Protein AF-A0A651DZZ3-F1 (afdb_monomer)

Foldseek 3Di:
DDPVVVVVVLVVLVVVVVVVVLVLLVVLVPDDDPVVVLLVLQLVCCSPLVAGAPVLCVPPPDLVSSLVSLVVVLVVSLVCLVPDCSNVPPVSSVSSNVSSVVSNVCSVPDRNVSRHAHRSLAQLEAEEEEQVNVVVLVVDVQLVVLVVVCVVSRYHYHYFDPPDPCSPVVVVVVCVVRVRQQCRYEYEDEFPDPVLQVSVVSVHAYEHAYEPPHDPVSHVSHPYYDPGNVVVSVVNVVSSVVVSD

Secondary structure (DSSP, 8-state):
--THHHHHHHHHHHHHHHHHHHHHHHHHTTS--HHHHHHHHHHHHHHHTS-EEGGGTTT--SHHHHHHHHHHHHHHHHHHHHH-GGG-SHHHHHHHHHHHHHHHHHHTTS-GGGSEE--TTS-S-EEEE-HHHHHHHHH-HHHHHHHHHHHHTT-EEEE--TT-SSHHHHHHHHHHHTT--GGGEEEEEETT-THHHHHHHTT-EEEEE--TT--GGGTTT-SEEESSHHHHHHHHHHHHHHTT-

Structure (mmCIF, N/CA/C/O backbone):
data_AF-A0A651DZZ3-F1
#
_entry.id   AF-A0A651DZZ3-F1
#
loop_
_atom_site.group_PDB
_atom_site.id
_atom_site.type_symbol
_atom_site.label_atom_id
_atom_site.label_alt_id
_atom_site.label_comp_id
_atom_site.label_asym_id
_atom_site.label_entity_id
_atom_site.label_seq_id
_atom_site.pdbx_PDB_ins_code
_atom_site.Cartn_x
_atom_site.Cartn_y
_atom_site.Cartn_z
_atom_site.occupancy
_atom_site.B_iso_or_equiv
_atom_site.auth_seq_id
_atom_site.auth_comp_id
_atom_site.auth_asym_id
_atom_site.auth_atom_id
_atom_site.pdbx_PDB_model_num
ATOM 1 N N . MET A 1 1 ? 12.882 -22.912 -31.033 1.00 46.06 1 MET A N 1
ATOM 2 C CA . MET A 1 1 ? 13.458 -22.932 -29.671 1.00 46.06 1 MET A CA 1
ATOM 3 C C . MET A 1 1 ? 12.312 -23.099 -28.695 1.00 46.06 1 MET A C 1
ATOM 5 O O . MET A 1 1 ? 11.304 -22.423 -28.839 1.00 46.06 1 MET A O 1
ATOM 9 N N . SER A 1 2 ? 12.403 -24.098 -27.827 1.00 42.41 2 SER A N 1
ATOM 10 C CA . SER A 1 2 ? 11.286 -24.666 -27.074 1.00 42.41 2 SER A CA 1
ATOM 11 C C . SER A 1 2 ? 10.986 -23.872 -25.793 1.00 42.41 2 SER A C 1
ATOM 13 O O . SER A 1 2 ? 11.855 -23.711 -24.939 1.00 42.41 2 SER A O 1
ATOM 15 N N . PHE A 1 3 ? 9.726 -23.441 -25.663 1.00 46.38 3 PHE A N 1
ATOM 16 C CA . PHE A 1 3 ? 9.092 -22.730 -24.535 1.00 46.38 3 PHE A CA 1
ATOM 17 C C . PHE A 1 3 ? 9.490 -23.185 -23.101 1.00 46.38 3 PHE A C 1
ATOM 19 O O . PHE A 1 3 ? 9.584 -22.326 -22.226 1.00 46.38 3 PHE A O 1
ATOM 26 N N . PRO A 1 4 ? 9.802 -24.472 -22.819 1.00 45.53 4 PRO A N 1
ATOM 27 C CA . PRO A 1 4 ? 10.204 -24.913 -21.477 1.00 45.53 4 PRO A CA 1
ATOM 28 C C . PRO A 1 4 ? 11.547 -24.342 -20.997 1.00 45.53 4 PRO A C 1
ATOM 30 O O . PRO A 1 4 ? 11.742 -24.172 -19.798 1.00 45.53 4 PRO A O 1
ATOM 33 N N . ALA A 1 5 ? 12.469 -24.012 -21.909 1.00 38.53 5 ALA A N 1
ATOM 34 C CA . ALA A 1 5 ? 13.794 -23.508 -21.537 1.00 38.53 5 ALA A CA 1
ATOM 35 C C . ALA A 1 5 ? 13.754 -22.061 -21.006 1.00 38.53 5 ALA A C 1
ATOM 37 O O . ALA A 1 5 ? 14.560 -21.698 -20.155 1.00 38.53 5 ALA A O 1
ATOM 38 N N . MET A 1 6 ? 12.787 -21.252 -21.461 1.00 42.91 6 MET A N 1
ATOM 39 C CA . MET A 1 6 ? 12.564 -19.888 -20.956 1.00 42.91 6 MET A CA 1
ATOM 40 C C . MET A 1 6 ? 12.001 -19.886 -19.530 1.00 42.91 6 MET A C 1
ATOM 42 O O . MET A 1 6 ? 12.402 -19.066 -18.711 1.00 42.91 6 MET A O 1
ATOM 46 N N . LEU A 1 7 ? 11.106 -20.828 -19.225 1.00 43.47 7 LEU A N 1
ATOM 47 C CA . LEU A 1 7 ? 10.440 -20.933 -17.924 1.00 43.47 7 LEU A CA 1
ATOM 48 C C . LEU A 1 7 ? 11.404 -21.395 -16.821 1.00 43.47 7 LEU A C 1
ATOM 50 O O . LEU A 1 7 ? 11.407 -20.838 -15.729 1.00 43.47 7 LEU A O 1
ATOM 54 N N . VAL A 1 8 ? 12.284 -22.350 -17.135 1.00 42.75 8 VAL A N 1
ATOM 55 C CA . VAL A 1 8 ? 13.322 -22.831 -16.204 1.00 42.75 8 VAL A CA 1
ATOM 56 C C . VAL A 1 8 ? 14.393 -21.763 -15.950 1.00 42.75 8 VAL A C 1
ATOM 58 O O . VAL A 1 8 ? 14.858 -21.624 -14.819 1.00 42.75 8 VAL A O 1
ATOM 61 N N . GLY A 1 9 ? 14.741 -20.967 -16.969 1.00 41.34 9 GLY A N 1
ATOM 62 C CA . GLY A 1 9 ? 15.628 -19.812 -16.805 1.00 41.34 9 GLY A CA 1
ATOM 63 C C . GLY A 1 9 ? 15.039 -18.752 -15.871 1.00 41.34 9 GLY A C 1
ATOM 64 O O . GLY A 1 9 ? 15.737 -18.271 -14.984 1.00 41.34 9 GLY A O 1
ATOM 65 N N . PHE A 1 10 ? 13.743 -18.453 -16.007 1.00 47.41 10 PHE A N 1
ATOM 66 C CA . PHE A 1 10 ? 13.039 -17.498 -15.145 1.00 47.41 10 PHE A CA 1
ATOM 67 C C . PHE A 1 10 ? 13.023 -17.952 -13.677 1.00 47.41 10 PHE A C 1
ATOM 69 O O . PHE A 1 10 ? 13.375 -17.181 -12.791 1.00 47.41 10 PHE A O 1
ATOM 76 N N . SER A 1 11 ? 12.711 -19.225 -13.411 1.00 44.97 11 SER A N 1
ATOM 77 C CA . SER A 1 11 ? 12.656 -19.748 -12.040 1.00 44.97 11 SER A CA 1
ATOM 78 C C . SER A 1 11 ? 14.019 -19.785 -11.339 1.00 44.97 11 SER A C 1
ATOM 80 O O . SER A 1 11 ? 14.092 -19.515 -10.143 1.00 44.97 11 SER A O 1
ATOM 82 N N . LEU A 1 12 ? 15.105 -20.093 -12.057 1.00 39.72 12 LEU A N 1
ATOM 83 C CA . LEU A 1 12 ? 16.450 -20.125 -11.468 1.00 39.72 12 LEU A CA 1
ATOM 84 C C . LEU A 1 12 ? 16.991 -18.721 -11.164 1.00 39.72 12 LEU A C 1
ATOM 86 O O . LEU A 1 12 ? 17.645 -18.541 -10.137 1.00 39.72 12 LEU A O 1
ATOM 90 N N . VAL A 1 13 ? 16.661 -17.731 -11.998 1.00 48.88 13 VAL A N 1
ATOM 91 C CA . VAL A 1 13 ? 16.989 -16.319 -11.744 1.00 48.88 13 VAL A CA 1
ATOM 92 C C . VAL A 1 13 ? 16.199 -15.789 -10.540 1.00 48.88 13 VAL A C 1
ATOM 94 O O . VAL A 1 13 ? 16.795 -15.216 -9.633 1.00 48.88 13 VAL A O 1
ATOM 97 N N . SER A 1 14 ? 14.893 -16.075 -10.444 1.00 45.94 14 SER A N 1
ATOM 98 C CA . SER A 1 14 ? 14.071 -15.645 -9.300 1.00 45.94 14 SER A CA 1
ATOM 99 C C . SER A 1 14 ? 14.556 -16.206 -7.955 1.00 45.94 14 SER A C 1
ATOM 101 O O . SER A 1 14 ? 14.566 -15.489 -6.954 1.00 45.94 14 SER A O 1
ATOM 103 N N . ILE A 1 15 ? 14.992 -17.473 -7.908 1.00 44.19 15 ILE A N 1
ATOM 104 C CA . ILE A 1 15 ? 15.466 -18.111 -6.665 1.00 44.19 15 ILE A CA 1
ATOM 105 C C . ILE A 1 15 ? 16.830 -17.552 -6.234 1.00 44.19 15 ILE A C 1
ATOM 107 O O . ILE A 1 15 ? 17.022 -17.269 -5.050 1.00 44.19 15 ILE A O 1
ATOM 111 N N . GLY A 1 16 ? 17.760 -17.348 -7.175 1.00 40.19 16 GLY A N 1
ATOM 112 C CA . GLY A 1 16 ? 19.058 -16.726 -6.883 1.00 40.19 16 GLY A CA 1
ATOM 113 C C . GLY A 1 16 ? 18.916 -15.303 -6.334 1.00 40.19 16 GLY A C 1
ATOM 114 O O . GLY A 1 16 ? 19.591 -14.935 -5.371 1.00 40.19 16 GLY A O 1
ATOM 115 N N . PHE A 1 17 ? 17.958 -14.543 -6.866 1.00 46.91 17 PHE A N 1
ATOM 116 C CA . PHE A 1 17 ? 17.716 -13.161 -6.466 1.00 46.91 17 PHE A CA 1
ATOM 117 C C . PHE A 1 17 ? 17.009 -13.004 -5.130 1.00 46.91 17 PHE A C 1
ATOM 119 O O . PHE A 1 17 ? 17.307 -12.069 -4.397 1.00 46.91 17 PHE A O 1
ATOM 126 N N . THR A 1 18 ? 16.114 -13.926 -4.764 1.00 49.09 18 THR A N 1
ATOM 127 C CA . THR A 1 18 ? 15.458 -13.875 -3.443 1.00 49.09 18 THR A CA 1
ATOM 128 C C . THR A 1 18 ? 16.512 -13.945 -2.329 1.00 49.09 18 THR A C 1
ATOM 130 O O . THR A 1 18 ? 16.427 -13.236 -1.329 1.00 49.09 18 THR A O 1
ATOM 133 N N . ILE A 1 19 ? 17.565 -14.743 -2.542 1.00 44.97 19 ILE A N 1
ATOM 134 C CA . ILE A 1 19 ? 18.694 -14.889 -1.616 1.00 44.97 19 ILE A CA 1
ATOM 135 C C . ILE A 1 19 ? 19.592 -13.640 -1.644 1.00 44.97 19 ILE A C 1
ATOM 137 O O . ILE A 1 19 ? 19.957 -13.135 -0.582 1.00 44.97 19 ILE A O 1
ATOM 141 N N . GLY A 1 20 ? 19.905 -13.098 -2.827 1.00 44.56 20 GLY A N 1
ATOM 142 C CA . GLY A 1 20 ? 20.694 -11.864 -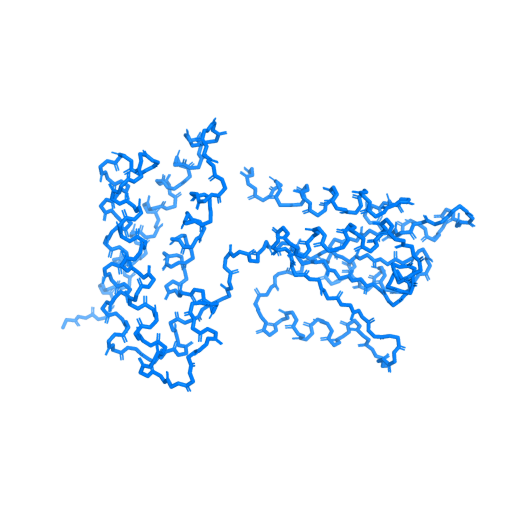2.967 1.00 44.56 20 GLY A CA 1
ATOM 143 C C . GLY A 1 20 ? 20.005 -10.629 -2.371 1.00 44.56 20 GLY A C 1
ATOM 144 O O . GLY A 1 20 ? 20.636 -9.824 -1.690 1.00 44.56 20 GLY A O 1
ATOM 145 N N . PHE A 1 21 ? 18.687 -10.519 -2.538 1.00 48.78 21 PHE A N 1
ATOM 146 C CA . PHE A 1 21 ? 17.874 -9.416 -2.030 1.00 48.78 21 PHE A CA 1
ATOM 147 C C . PHE A 1 21 ? 17.653 -9.503 -0.514 1.00 48.78 21 PHE A C 1
ATOM 149 O O . PHE A 1 21 ? 17.658 -8.481 0.166 1.00 48.78 21 PHE A O 1
ATOM 156 N N . PHE A 1 22 ? 17.555 -10.712 0.051 1.00 45.41 22 PHE A N 1
ATOM 157 C CA . PHE A 1 22 ? 17.528 -10.907 1.505 1.00 45.41 22 PHE A CA 1
ATOM 158 C C . PHE A 1 22 ? 18.841 -10.449 2.165 1.00 45.41 22 PHE A C 1
ATOM 160 O O . PHE A 1 22 ? 18.837 -9.822 3.226 1.00 45.41 22 PHE A O 1
ATOM 167 N N . VAL A 1 23 ? 19.978 -10.692 1.504 1.00 47.41 23 VAL A N 1
ATOM 168 C CA . VAL A 1 23 ? 21.294 -10.188 1.935 1.00 47.41 23 VAL A CA 1
ATOM 169 C C . VAL A 1 23 ? 21.382 -8.660 1.785 1.00 47.41 23 VAL A C 1
ATOM 171 O O . VAL A 1 23 ? 21.892 -7.987 2.684 1.00 47.41 23 VAL A O 1
ATOM 174 N N . LEU A 1 24 ? 20.800 -8.100 0.719 1.00 44.22 24 LEU A N 1
ATOM 175 C CA . LEU A 1 24 ? 20.719 -6.658 0.460 1.00 44.22 24 LEU A CA 1
ATOM 176 C C . LEU A 1 24 ? 19.877 -5.914 1.515 1.00 44.22 24 LEU A C 1
ATOM 178 O O . LEU A 1 24 ? 20.306 -4.888 2.043 1.00 44.22 24 LEU A O 1
ATOM 182 N N . SER A 1 25 ? 18.714 -6.456 1.885 1.00 47.00 25 SER A N 1
ATOM 183 C CA . SER A 1 25 ? 17.859 -5.918 2.954 1.00 47.00 25 SER A CA 1
ATOM 184 C C . SER A 1 25 ? 18.571 -5.916 4.311 1.00 47.00 25 SER A C 1
ATOM 186 O O . SER A 1 25 ? 18.439 -4.963 5.079 1.00 47.00 25 SER A O 1
ATOM 188 N N . ARG A 1 26 ? 19.401 -6.934 4.581 1.00 44.94 26 ARG A N 1
ATOM 189 C CA . ARG A 1 26 ? 20.144 -7.074 5.843 1.00 44.94 26 ARG A CA 1
ATOM 190 C C . ARG A 1 26 ? 21.356 -6.140 5.955 1.00 44.94 26 ARG A C 1
ATOM 192 O O . ARG A 1 26 ? 21.704 -5.735 7.061 1.00 44.94 26 ARG A O 1
ATOM 199 N N . LEU A 1 27 ? 21.991 -5.782 4.837 1.00 40.75 27 LEU A N 1
ATOM 200 C CA . LEU A 1 27 ? 23.159 -4.887 4.802 1.00 40.75 27 LEU A CA 1
ATOM 201 C C . LEU A 1 27 ? 22.793 -3.392 4.804 1.00 40.75 27 LEU A C 1
ATOM 203 O O . LEU A 1 27 ? 23.592 -2.566 5.241 1.00 40.75 27 LEU A O 1
ATOM 207 N N . ILE A 1 28 ? 21.596 -3.027 4.336 1.00 46.50 28 ILE A N 1
ATOM 208 C CA . ILE A 1 28 ? 21.225 -1.630 4.040 1.00 46.50 28 ILE A CA 1
ATOM 209 C C . ILE A 1 28 ? 20.439 -0.938 5.170 1.00 46.50 28 ILE A C 1
ATOM 211 O O . ILE A 1 28 ? 20.285 0.287 5.157 1.00 46.50 28 ILE A O 1
ATOM 215 N N . GLY A 1 29 ? 20.025 -1.677 6.203 1.00 38.03 29 GLY A N 1
ATOM 216 C CA . GLY A 1 29 ? 19.217 -1.187 7.330 1.00 38.03 29 GLY A CA 1
ATOM 217 C C . GLY A 1 29 ? 19.782 -0.023 8.169 1.00 38.03 29 GLY A C 1
ATOM 218 O O . GLY A 1 29 ? 19.176 0.317 9.179 1.00 38.03 29 GLY A O 1
ATOM 219 N N . GLN A 1 30 ? 20.903 0.615 7.802 1.00 38.38 30 GLN A N 1
ATOM 220 C CA . GLN A 1 30 ? 21.544 1.654 8.623 1.00 38.38 30 GLN A CA 1
ATOM 221 C C . GLN A 1 30 ? 21.722 3.055 8.006 1.00 38.38 30 GLN A C 1
ATOM 223 O O . GLN A 1 30 ? 22.064 3.960 8.764 1.00 38.38 30 GLN A O 1
ATOM 228 N N . ALA A 1 31 ? 21.486 3.323 6.710 1.00 36.09 31 ALA A N 1
ATOM 229 C CA . ALA A 1 31 ? 21.847 4.659 6.181 1.00 36.09 31 ALA A CA 1
ATOM 230 C C . ALA A 1 31 ? 21.108 5.157 4.924 1.00 36.09 31 ALA A C 1
ATOM 232 O O . ALA A 1 31 ? 21.710 5.835 4.089 1.00 36.09 31 ALA A O 1
ATOM 233 N N . VAL A 1 32 ? 19.821 4.852 4.741 1.00 43.16 32 VAL A N 1
ATOM 234 C CA . VAL A 1 32 ? 19.160 5.141 3.458 1.00 43.16 32 VAL A CA 1
ATOM 235 C C . VAL A 1 32 ? 17.953 6.073 3.595 1.00 43.16 32 VAL A C 1
ATOM 237 O O . VAL A 1 32 ? 16.941 5.748 4.207 1.00 43.16 32 VAL A O 1
ATOM 240 N N . GLY A 1 33 ? 18.070 7.269 3.006 1.00 42.59 33 GLY A N 1
ATOM 241 C CA . GLY A 1 33 ? 17.019 8.288 2.986 1.00 42.59 33 GLY A CA 1
ATOM 242 C C . GLY A 1 33 ? 15.765 7.859 2.209 1.00 42.59 33 GLY A C 1
ATOM 243 O O . GLY A 1 33 ? 15.818 7.031 1.300 1.00 42.59 33 GLY A O 1
ATOM 244 N N . ALA A 1 34 ? 14.625 8.481 2.528 1.00 40.44 34 ALA A N 1
ATOM 245 C CA . ALA A 1 34 ? 13.290 8.126 2.024 1.00 40.44 34 ALA A CA 1
ATOM 246 C C . ALA A 1 34 ? 13.150 8.053 0.486 1.00 40.44 34 ALA A C 1
ATOM 248 O O . ALA A 1 34 ? 12.256 7.373 -0.016 1.00 40.44 34 ALA A O 1
ATOM 249 N N . SER A 1 35 ? 14.014 8.739 -0.271 1.00 40.59 35 SER A N 1
ATOM 250 C CA . SER A 1 35 ? 14.026 8.680 -1.739 1.00 40.59 35 SER A CA 1
ATOM 251 C C . SER A 1 35 ? 14.486 7.316 -2.257 1.00 40.59 35 SER A C 1
ATOM 253 O O . SER A 1 35 ? 13.883 6.768 -3.173 1.00 40.59 35 SER A O 1
ATOM 255 N N . THR A 1 36 ? 15.514 6.739 -1.642 1.00 52.41 36 THR A N 1
ATOM 256 C CA . THR A 1 36 ? 16.118 5.482 -2.089 1.00 52.41 36 THR A CA 1
ATOM 257 C C . THR A 1 36 ? 15.249 4.283 -1.715 1.00 52.41 36 THR A C 1
ATOM 259 O O . THR A 1 36 ? 15.119 3.369 -2.520 1.00 52.41 36 THR A O 1
ATOM 262 N N . LEU A 1 37 ? 14.554 4.325 -0.570 1.00 52.53 37 LEU A N 1
ATOM 263 C CA . LEU A 1 37 ? 13.574 3.296 -0.187 1.00 52.53 37 LEU A CA 1
ATOM 264 C C . LEU A 1 37 ? 12.395 3.215 -1.174 1.00 52.53 37 LEU A C 1
ATOM 266 O O . LEU A 1 37 ? 11.948 2.125 -1.523 1.00 52.53 37 LEU A O 1
ATOM 270 N N . ARG A 1 38 ? 11.906 4.357 -1.682 1.00 54.28 38 ARG A N 1
ATOM 271 C CA . ARG A 1 38 ? 10.844 4.375 -2.708 1.00 54.28 38 ARG A CA 1
ATOM 272 C C . ARG A 1 38 ? 11.322 3.813 -4.042 1.00 54.28 38 ARG A C 1
ATOM 274 O O . ARG A 1 38 ? 10.581 3.074 -4.693 1.00 54.28 38 ARG A O 1
ATOM 281 N N . THR A 1 39 ? 12.538 4.166 -4.453 1.00 62.88 39 THR A N 1
ATOM 282 C CA . THR A 1 39 ? 13.156 3.628 -5.669 1.00 62.88 39 THR A CA 1
ATOM 283 C C . THR A 1 39 ? 13.375 2.122 -5.537 1.00 62.88 39 THR A C 1
ATOM 285 O O . THR A 1 39 ? 13.010 1.385 -6.445 1.00 62.88 39 THR A O 1
ATOM 288 N N . GLN A 1 40 ? 13.838 1.649 -4.379 1.00 63.09 40 GLN A N 1
ATOM 289 C CA . GLN A 1 40 ? 14.046 0.230 -4.092 1.00 63.09 40 GLN A CA 1
ATOM 290 C C . GLN A 1 40 ? 12.745 -0.581 -4.165 1.00 63.09 40 GLN A C 1
ATOM 292 O O . GLN A 1 40 ? 12.703 -1.576 -4.879 1.00 63.09 40 GLN A O 1
ATOM 297 N N . ARG A 1 41 ? 11.654 -0.123 -3.536 1.00 62.16 41 ARG A N 1
ATOM 298 C CA . ARG A 1 41 ? 10.338 -0.793 -3.629 1.00 62.16 41 ARG A CA 1
ATOM 299 C C . ARG A 1 41 ? 9.786 -0.818 -5.051 1.00 62.16 41 ARG A C 1
ATOM 301 O O . ARG A 1 41 ? 9.174 -1.788 -5.480 1.00 62.16 41 ARG A O 1
ATOM 308 N N . THR A 1 42 ? 10.023 0.253 -5.805 1.00 65.50 42 THR A N 1
ATOM 309 C CA . THR A 1 42 ? 9.593 0.318 -7.205 1.00 65.50 42 THR A CA 1
ATOM 310 C C . THR A 1 42 ? 10.383 -0.650 -8.086 1.00 65.50 42 THR A C 1
ATOM 312 O O . THR A 1 42 ? 9.803 -1.308 -8.945 1.00 65.50 42 THR A O 1
ATOM 315 N N . ILE A 1 43 ? 11.690 -0.777 -7.849 1.00 68.94 43 ILE A N 1
ATOM 316 C CA . ILE A 1 43 ? 12.541 -1.775 -8.507 1.00 68.94 43 ILE A CA 1
ATOM 317 C C . ILE A 1 43 ? 12.078 -3.188 -8.144 1.00 68.94 43 ILE A C 1
ATOM 319 O O . ILE A 1 43 ? 11.942 -4.019 -9.036 1.00 68.94 43 ILE A O 1
ATOM 323 N N . GLN A 1 44 ? 11.782 -3.437 -6.867 1.00 64.81 44 GLN A N 1
ATOM 324 C CA . GLN A 1 44 ? 11.312 -4.733 -6.383 1.00 64.81 44 GLN A CA 1
ATOM 325 C C . GLN A 1 44 ? 10.011 -5.156 -7.067 1.00 64.81 44 GLN A C 1
ATOM 327 O O . GLN A 1 44 ? 9.930 -6.265 -7.576 1.00 64.81 44 GLN A O 1
ATOM 332 N N . GLN A 1 45 ? 9.026 -4.266 -7.191 1.00 66.44 45 GLN A N 1
ATOM 333 C CA . GLN A 1 45 ? 7.797 -4.599 -7.908 1.00 66.44 45 GLN A CA 1
ATOM 334 C C . GLN A 1 45 ? 8.046 -4.923 -9.387 1.00 66.44 45 GLN A C 1
ATOM 336 O O . GLN A 1 45 ? 7.498 -5.902 -9.901 1.00 66.44 45 GLN A O 1
ATOM 341 N N . ILE A 1 46 ? 8.857 -4.114 -10.078 1.00 67.06 46 ILE A N 1
ATOM 342 C CA . ILE A 1 46 ? 9.202 -4.362 -11.486 1.00 67.06 46 ILE A CA 1
ATOM 343 C C . ILE A 1 46 ? 9.893 -5.718 -11.625 1.00 67.06 46 ILE A C 1
ATOM 345 O O . ILE A 1 46 ? 9.659 -6.420 -12.605 1.00 67.06 46 ILE A O 1
ATOM 349 N N . TYR A 1 47 ? 10.693 -6.099 -10.634 1.00 64.19 47 TYR A N 1
ATOM 350 C CA . TYR A 1 47 ? 11.373 -7.380 -10.594 1.00 64.19 47 TYR A CA 1
ATOM 351 C C . TYR A 1 47 ? 10.412 -8.553 -10.326 1.00 64.19 47 TYR A C 1
ATOM 353 O O . TYR A 1 47 ? 10.333 -9.478 -11.129 1.00 64.19 47 TYR A O 1
ATOM 361 N N . GLU A 1 48 ? 9.657 -8.511 -9.226 1.00 61.72 48 GLU A N 1
ATOM 362 C CA . GLU A 1 48 ? 8.834 -9.628 -8.742 1.00 61.72 48 GLU A CA 1
ATOM 363 C C . GLU A 1 48 ? 7.588 -9.853 -9.594 1.00 61.72 48 GLU A C 1
ATOM 365 O O . GLU A 1 48 ? 7.229 -10.982 -9.919 1.00 61.72 48 GLU A O 1
ATOM 370 N N . SER A 1 49 ? 6.913 -8.764 -9.959 1.00 64.94 49 SER A N 1
ATOM 371 C CA . SER A 1 49 ? 5.644 -8.832 -10.685 1.00 64.94 49 SER A CA 1
ATOM 372 C C . SER A 1 49 ? 5.810 -8.628 -12.187 1.00 64.94 49 SER A C 1
ATOM 374 O O . SER A 1 49 ? 4.875 -8.882 -12.949 1.00 64.94 49 SER A O 1
ATOM 376 N N . GLY A 1 50 ? 6.976 -8.145 -12.633 1.00 71.62 50 GLY A N 1
ATOM 377 C CA . GLY A 1 50 ? 7.165 -7.738 -14.020 1.00 71.62 50 GLY A CA 1
ATOM 378 C C . GLY A 1 50 ? 6.230 -6.595 -14.414 1.00 71.62 50 GLY A C 1
ATOM 379 O O . GLY A 1 50 ? 5.810 -6.559 -15.570 1.00 71.62 50 GLY A O 1
ATOM 380 N N . ARG A 1 51 ? 5.839 -5.727 -13.472 1.00 78.19 51 ARG A N 1
ATOM 381 C CA . ARG A 1 51 ? 4.877 -4.636 -13.678 1.00 78.19 51 ARG A CA 1
ATOM 382 C C . ARG A 1 51 ? 5.383 -3.324 -13.088 1.00 78.19 51 ARG A C 1
ATOM 384 O O . ARG A 1 51 ? 6.099 -3.304 -12.092 1.00 78.19 51 ARG A O 1
ATOM 391 N N . ALA A 1 52 ? 4.979 -2.225 -13.707 1.00 80.56 52 ALA A N 1
ATOM 392 C CA . ALA A 1 52 ? 5.265 -0.870 -13.281 1.00 80.56 52 ALA A CA 1
ATOM 393 C C . ALA A 1 52 ? 4.113 -0.274 -12.452 1.00 80.56 52 ALA A C 1
ATOM 395 O O . ALA A 1 52 ? 2.957 -0.639 -12.666 1.00 80.56 52 ALA A O 1
ATOM 396 N N . PRO A 1 53 ? 4.415 0.689 -11.567 1.00 77.38 53 PRO A N 1
ATOM 397 C CA . PRO A 1 53 ? 3.411 1.407 -10.787 1.00 77.38 53 PRO A CA 1
ATOM 398 C C . PRO A 1 53 ? 2.388 2.136 -11.666 1.00 77.38 53 PRO A C 1
ATOM 400 O O . PRO A 1 53 ? 2.770 2.863 -12.588 1.00 77.38 53 PRO A O 1
ATOM 403 N N . GLU A 1 54 ? 1.103 2.030 -11.337 1.00 76.50 54 GLU A N 1
ATOM 404 C CA . GLU A 1 54 ? 0.033 2.747 -12.038 1.00 76.50 54 GLU A CA 1
ATOM 405 C C . GLU A 1 54 ? 0.222 4.276 -12.031 1.00 76.50 54 GLU A C 1
ATOM 407 O O . GLU A 1 54 ? 0.005 4.935 -13.053 1.00 76.50 54 GLU A O 1
ATOM 412 N N . ARG A 1 55 ? 0.746 4.872 -10.948 1.00 76.81 55 ARG A N 1
ATOM 413 C CA . ARG A 1 55 ? 0.985 6.328 -10.875 1.00 76.81 55 ARG A CA 1
ATOM 414 C C . ARG A 1 55 ? 1.901 6.861 -11.969 1.00 76.81 55 ARG A C 1
ATOM 416 O O . ARG A 1 55 ? 1.856 8.055 -12.266 1.00 76.81 55 ARG A O 1
ATOM 423 N N . TRP A 1 56 ? 2.759 6.018 -12.548 1.00 81.12 56 TRP A N 1
ATOM 424 C CA . TRP A 1 56 ? 3.653 6.424 -13.634 1.00 81.12 56 TRP A CA 1
ATOM 425 C C . TRP A 1 56 ? 2.887 6.834 -14.883 1.00 81.12 56 TRP A C 1
ATOM 427 O O . TRP A 1 56 ? 3.383 7.643 -15.664 1.00 81.12 56 TRP A O 1
ATOM 437 N N . ILE A 1 57 ? 1.672 6.316 -15.047 1.00 79.94 57 ILE A N 1
ATOM 438 C CA . ILE A 1 57 ? 0.834 6.538 -16.219 1.00 79.94 57 ILE A CA 1
ATOM 439 C C . ILE A 1 57 ? -0.467 7.286 -15.904 1.00 79.94 57 ILE A C 1
ATOM 441 O O . ILE A 1 57 ? -1.258 7.520 -16.809 1.00 79.94 57 ILE A O 1
ATOM 445 N N . ALA A 1 58 ? -0.677 7.725 -14.658 1.00 72.00 58 ALA A N 1
ATOM 446 C CA . ALA A 1 58 ? -1.930 8.334 -14.191 1.00 72.00 58 ALA A CA 1
ATOM 447 C C . ALA A 1 58 ? -2.375 9.603 -14.948 1.00 72.00 58 ALA A C 1
ATOM 449 O O . ALA A 1 58 ? -3.508 10.046 -14.799 1.00 72.00 58 ALA A O 1
ATOM 450 N N . ARG A 1 59 ? -1.487 10.221 -15.737 1.00 72.75 59 ARG A N 1
ATOM 451 C CA . ARG A 1 59 ? -1.777 11.409 -16.564 1.00 72.75 59 ARG A CA 1
ATOM 452 C C . ARG A 1 59 ? -1.752 11.123 -18.069 1.00 72.75 59 ARG A C 1
ATOM 454 O O . ARG A 1 59 ? -1.688 12.062 -18.854 1.00 72.75 59 ARG A O 1
ATOM 461 N N . ALA A 1 60 ? -1.686 9.853 -18.460 1.00 83.12 60 ALA A N 1
ATOM 462 C CA . ALA A 1 60 ? -1.565 9.432 -19.846 1.00 83.12 60 ALA A CA 1
ATOM 463 C C . ALA A 1 60 ? -2.872 8.795 -20.335 1.00 83.12 60 ALA A C 1
ATOM 465 O O . ALA A 1 60 ? -3.279 7.723 -19.872 1.00 83.12 60 ALA A O 1
ATOM 466 N N . ASP A 1 61 ? -3.491 9.456 -21.310 1.00 80.19 61 ASP A N 1
ATOM 467 C CA . ASP A 1 61 ? -4.819 9.100 -21.817 1.00 80.19 61 ASP A CA 1
ATOM 468 C C . ASP A 1 61 ? -4.768 8.074 -22.956 1.00 80.19 61 ASP A C 1
ATOM 470 O O . ASP A 1 61 ? -5.742 7.365 -23.201 1.00 80.19 61 ASP A O 1
ATOM 474 N N . THR A 1 62 ? -3.626 7.957 -23.641 1.00 89.56 62 THR A N 1
ATOM 475 C CA . THR A 1 62 ? -3.424 7.008 -24.745 1.00 89.56 62 THR A CA 1
ATOM 476 C C . THR A 1 62 ? -2.369 5.963 -24.396 1.00 89.56 62 THR A C 1
ATOM 478 O O . THR A 1 62 ? -1.424 6.246 -23.660 1.00 89.56 62 THR A O 1
ATOM 481 N N . ASP A 1 63 ? -2.472 4.759 -24.964 1.00 84.62 63 ASP A N 1
ATOM 482 C CA . ASP A 1 63 ? -1.460 3.707 -24.775 1.00 84.62 63 ASP A CA 1
ATOM 483 C C . ASP A 1 63 ? -0.056 4.152 -25.208 1.00 84.62 63 ASP A C 1
ATOM 485 O O . ASP A 1 63 ? 0.937 3.785 -24.580 1.00 84.62 63 ASP A O 1
ATOM 489 N N . GLU A 1 64 ? 0.037 5.000 -26.230 1.00 88.94 64 GLU A N 1
ATOM 490 C CA . GLU A 1 64 ? 1.302 5.579 -26.676 1.00 88.94 64 GLU A CA 1
ATOM 491 C C . GLU A 1 64 ? 1.902 6.521 -25.619 1.00 88.94 64 GLU A C 1
ATOM 493 O O . GLU A 1 64 ? 3.095 6.447 -25.311 1.00 88.94 64 GLU A O 1
ATOM 498 N N . ASP A 1 65 ? 1.080 7.370 -24.998 1.00 88.19 65 ASP A N 1
ATOM 499 C CA . ASP A 1 65 ? 1.525 8.255 -23.918 1.00 88.19 65 ASP A CA 1
ATOM 500 C C . ASP A 1 65 ? 1.898 7.467 -22.661 1.00 88.19 65 ASP A C 1
ATOM 502 O O . ASP A 1 65 ? 2.889 7.786 -21.997 1.00 88.19 65 ASP A O 1
ATOM 506 N N . ARG A 1 66 ? 1.168 6.385 -22.369 1.00 87.44 66 ARG A N 1
ATOM 507 C CA . ARG A 1 66 ? 1.469 5.476 -21.257 1.00 87.44 66 ARG A CA 1
ATOM 508 C C . ARG A 1 66 ? 2.821 4.800 -21.464 1.00 87.44 66 ARG A C 1
ATOM 510 O O . ARG A 1 66 ? 3.655 4.817 -20.560 1.00 87.44 66 ARG A O 1
ATOM 517 N N . ARG A 1 67 ? 3.105 4.291 -22.668 1.00 90.88 67 ARG A N 1
ATOM 518 C CA . ARG A 1 67 ? 4.419 3.715 -23.017 1.00 90.88 67 ARG A CA 1
ATOM 519 C C . ARG A 1 67 ? 5.547 4.730 -22.870 1.00 90.88 67 ARG A C 1
ATOM 521 O O . ARG A 1 67 ? 6.580 4.413 -22.277 1.00 90.88 67 ARG A O 1
ATOM 528 N N . LYS A 1 68 ? 5.355 5.962 -23.350 1.00 90.38 68 LYS A N 1
ATOM 529 C CA . LYS A 1 68 ? 6.339 7.046 -23.183 1.00 90.38 68 LYS A CA 1
ATOM 530 C C . LYS A 1 68 ? 6.591 7.369 -21.714 1.00 90.38 68 LYS A C 1
ATOM 532 O O . LYS A 1 68 ? 7.746 7.565 -21.326 1.00 90.38 68 LYS A O 1
ATOM 537 N N . ALA A 1 69 ? 5.539 7.406 -20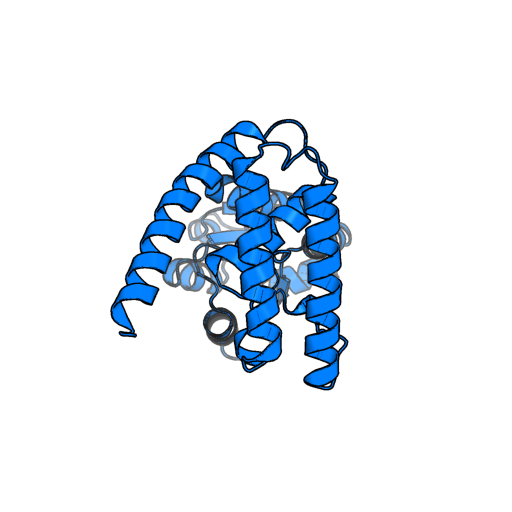.900 1.00 87.81 69 ALA A N 1
ATOM 538 C CA . ALA A 1 69 ? 5.645 7.651 -19.469 1.00 87.81 69 ALA A CA 1
ATOM 539 C C . ALA A 1 69 ? 6.424 6.528 -18.758 1.00 87.81 69 ALA A C 1
ATOM 541 O O . ALA A 1 69 ? 7.391 6.818 -18.052 1.00 87.81 69 ALA A O 1
ATOM 542 N N . LEU A 1 70 ? 6.118 5.259 -19.053 1.00 87.81 70 LEU A N 1
ATOM 543 C CA . LEU A 1 70 ? 6.876 4.108 -18.549 1.00 87.81 70 LEU A CA 1
ATOM 544 C C . LEU A 1 70 ? 8.361 4.178 -18.940 1.00 87.81 70 LEU A C 1
ATOM 546 O O . LEU A 1 70 ? 9.245 4.038 -18.097 1.00 87.81 70 LEU A O 1
ATOM 550 N N . GLN A 1 71 ? 8.668 4.461 -20.209 1.00 90.50 71 GLN A N 1
ATOM 551 C CA . GLN A 1 71 ? 10.054 4.593 -20.677 1.00 90.50 71 GLN A CA 1
ATOM 552 C C . GLN A 1 71 ? 10.805 5.759 -20.021 1.00 90.50 71 GLN A C 1
ATOM 554 O O . GLN A 1 71 ? 12.027 5.699 -19.853 1.00 90.50 71 GLN A O 1
ATOM 559 N N . LYS A 1 72 ? 10.110 6.853 -19.699 1.00 88.62 72 LYS A N 1
ATOM 560 C CA . LYS A 1 72 ? 10.693 7.999 -18.993 1.00 88.62 72 LYS A CA 1
ATOM 561 C C . LYS A 1 72 ? 11.072 7.615 -17.564 1.00 88.62 72 LYS A C 1
ATOM 563 O O . LYS A 1 72 ? 12.200 7.881 -17.156 1.00 88.62 72 LYS A O 1
ATOM 568 N N . GLU A 1 73 ? 10.175 6.956 -16.842 1.00 86.75 73 GLU A N 1
ATOM 569 C CA . GLU A 1 73 ? 10.431 6.538 -15.463 1.00 86.75 73 GLU A CA 1
ATOM 570 C C . GLU A 1 73 ? 11.506 5.451 -15.371 1.00 86.75 73 GLU A C 1
ATOM 572 O O . GLU A 1 73 ? 12.378 5.532 -14.511 1.00 86.75 73 GLU A O 1
ATOM 577 N N . LEU A 1 74 ? 11.569 4.506 -16.313 1.00 87.25 74 LEU A N 1
ATOM 578 C CA . LEU A 1 74 ? 12.661 3.522 -16.330 1.00 87.25 74 LEU A CA 1
ATOM 579 C C . LEU A 1 74 ? 14.025 4.156 -16.597 1.00 87.25 74 LEU A C 1
ATOM 581 O O . LEU A 1 74 ? 15.017 3.734 -16.013 1.00 87.25 74 LEU A O 1
ATOM 585 N N . ARG A 1 75 ? 14.096 5.197 -17.438 1.00 87.00 75 ARG A N 1
ATOM 586 C CA . ARG A 1 75 ? 15.336 5.977 -17.602 1.00 87.00 75 ARG A CA 1
ATOM 587 C C . ARG A 1 75 ? 15.731 6.687 -16.306 1.00 87.00 75 ARG A C 1
ATOM 589 O O . ARG A 1 75 ? 16.918 6.756 -15.996 1.00 87.00 75 ARG A O 1
ATOM 596 N N . ARG A 1 76 ? 14.750 7.184 -15.544 1.00 84.94 76 ARG A N 1
ATOM 597 C CA . ARG A 1 76 ? 14.973 7.773 -14.216 1.00 84.94 76 ARG A CA 1
ATOM 598 C C . ARG A 1 76 ? 15.536 6.730 -13.248 1.00 84.94 76 ARG A C 1
ATOM 600 O O . ARG A 1 76 ? 16.572 6.992 -12.647 1.00 84.94 76 ARG A O 1
ATOM 607 N N . ILE A 1 77 ? 14.926 5.543 -13.172 1.00 81.06 77 ILE A N 1
ATOM 608 C CA . ILE A 1 77 ? 15.408 4.434 -12.333 1.00 81.06 77 ILE A CA 1
ATOM 609 C C . ILE A 1 77 ? 16.826 4.021 -12.711 1.00 81.06 77 ILE A C 1
ATOM 611 O O . ILE A 1 77 ? 17.670 3.935 -11.831 1.00 81.06 77 ILE A O 1
ATOM 615 N N . GLU A 1 78 ? 17.131 3.797 -13.990 1.00 86.19 78 GLU A N 1
ATOM 616 C CA . GLU A 1 78 ? 18.493 3.421 -14.396 1.00 86.19 78 GLU A CA 1
ATOM 617 C C . GLU A 1 78 ? 19.529 4.457 -13.965 1.00 86.19 78 GLU A C 1
ATOM 619 O O . GLU A 1 78 ? 20.613 4.098 -13.505 1.00 86.19 78 GLU A O 1
ATOM 624 N N . SER A 1 79 ? 19.197 5.743 -14.105 1.00 85.06 79 SER A N 1
ATOM 625 C CA . SER A 1 79 ? 20.067 6.825 -13.656 1.00 85.06 79 SER A CA 1
ATOM 626 C C . SER A 1 79 ? 20.255 6.802 -12.139 1.00 85.06 79 SER A C 1
ATOM 628 O O . SER A 1 79 ? 21.377 6.973 -11.670 1.00 85.06 79 SER A O 1
ATOM 630 N N . GLU A 1 80 ? 19.185 6.584 -11.373 1.00 79.25 80 GLU A N 1
ATOM 631 C CA . GLU A 1 80 ? 19.239 6.491 -9.910 1.00 79.25 80 GLU A CA 1
ATOM 632 C C . GLU A 1 80 ? 20.034 5.267 -9.445 1.00 79.25 80 GLU A C 1
ATOM 634 O O . GLU A 1 80 ? 20.869 5.391 -8.554 1.00 79.25 80 GLU A O 1
ATOM 639 N N . VAL A 1 81 ? 19.839 4.107 -10.075 1.00 79.00 81 VAL A N 1
ATOM 640 C CA . VAL A 1 81 ? 20.556 2.865 -9.753 1.00 79.00 81 VAL A CA 1
ATOM 641 C C . VAL A 1 81 ? 22.051 3.014 -10.024 1.00 79.00 81 VAL A C 1
ATOM 643 O O . VAL A 1 81 ? 22.870 2.655 -9.183 1.00 79.00 81 VAL A O 1
ATOM 646 N N . ARG A 1 82 ? 22.423 3.601 -11.169 1.00 83.31 82 ARG A N 1
ATOM 647 C CA . ARG A 1 82 ? 23.833 3.835 -11.520 1.00 83.31 82 ARG A CA 1
ATOM 648 C C . ARG A 1 82 ? 24.510 4.852 -10.606 1.00 83.31 82 ARG A C 1
ATOM 650 O O . ARG A 1 82 ? 25.695 4.707 -10.321 1.00 83.31 82 ARG A O 1
ATOM 657 N N . ALA A 1 83 ? 23.781 5.886 -10.187 1.00 79.19 83 ALA A N 1
ATOM 658 C CA . ALA A 1 83 ? 24.322 6.967 -9.369 1.00 79.19 83 ALA A CA 1
ATOM 659 C C . ALA A 1 83 ? 24.329 6.651 -7.866 1.00 79.19 83 ALA A C 1
ATOM 661 O O . ALA A 1 83 ? 25.106 7.247 -7.122 1.00 79.19 83 ALA A O 1
ATOM 662 N N . SER A 1 84 ? 23.457 5.754 -7.402 1.00 69.88 84 SER A N 1
ATOM 663 C CA . SER A 1 84 ? 23.272 5.511 -5.975 1.00 69.88 84 SER A CA 1
ATOM 664 C C . SER A 1 84 ? 24.318 4.536 -5.417 1.00 69.88 84 SER A C 1
ATOM 666 O O . SER A 1 84 ? 24.454 3.412 -5.914 1.00 69.88 84 SER A O 1
ATOM 668 N N . PRO A 1 85 ? 25.013 4.906 -4.323 1.00 67.25 85 PRO A N 1
ATOM 669 C CA . PRO A 1 85 ? 25.921 4.002 -3.625 1.00 67.25 85 PRO A CA 1
ATOM 670 C C . PRO A 1 85 ? 25.186 2.842 -2.934 1.00 67.25 85 PRO A C 1
ATOM 672 O O . PRO A 1 85 ? 25.818 1.847 -2.603 1.00 67.25 85 PRO A O 1
ATOM 675 N N . ALA A 1 86 ? 23.859 2.921 -2.764 1.00 59.34 86 ALA A N 1
ATOM 676 C CA . ALA A 1 86 ? 23.058 1.815 -2.227 1.00 59.34 86 ALA A CA 1
ATOM 677 C C . ALA A 1 86 ? 23.042 0.581 -3.151 1.00 59.34 86 ALA A C 1
ATOM 679 O O . ALA A 1 86 ? 22.733 -0.513 -2.701 1.00 59.34 86 ALA A O 1
ATOM 680 N N . PHE A 1 87 ? 23.407 0.754 -4.426 1.00 62.28 87 PHE A N 1
ATOM 681 C CA . PHE A 1 87 ? 23.591 -0.324 -5.398 1.00 62.28 87 PHE A CA 1
ATOM 682 C C . PHE A 1 87 ? 25.057 -0.383 -5.853 1.00 62.28 87 PHE A C 1
ATOM 684 O O . PHE A 1 87 ? 25.336 -0.561 -7.034 1.00 62.28 87 PHE A O 1
ATOM 691 N N . ALA A 1 88 ? 26.015 -0.088 -4.966 1.00 64.00 88 ALA A N 1
ATOM 692 C CA . ALA A 1 88 ? 27.444 -0.095 -5.299 1.00 64.00 88 ALA A CA 1
ATOM 693 C C . ALA A 1 88 ? 28.023 -1.500 -5.500 1.00 64.00 88 ALA A C 1
ATOM 695 O O . ALA A 1 88 ? 29.069 -1.627 -6.131 1.00 64.00 88 ALA A O 1
ATOM 696 N N . GLU A 1 89 ? 27.350 -2.532 -4.992 1.00 70.88 89 GLU A N 1
ATOM 697 C CA . GLU A 1 89 ? 27.738 -3.917 -5.223 1.00 70.88 89 GLU A CA 1
ATOM 698 C C . GLU A 1 89 ? 27.512 -4.285 -6.695 1.00 70.88 89 GLU A C 1
ATOM 700 O O . GLU A 1 89 ? 26.398 -4.189 -7.217 1.00 70.88 89 GLU A O 1
ATOM 705 N N . GLU A 1 90 ? 28.602 -4.656 -7.370 1.00 59.31 90 GLU A N 1
ATOM 706 C CA . GLU A 1 90 ? 28.673 -4.789 -8.829 1.00 59.31 90 GLU A CA 1
ATOM 707 C C . GLU A 1 90 ? 27.671 -5.830 -9.359 1.00 59.31 90 GLU A C 1
ATOM 709 O O . GLU A 1 90 ? 26.955 -5.545 -10.317 1.00 59.31 90 GLU A O 1
ATOM 714 N N . GLY A 1 91 ? 27.488 -6.952 -8.650 1.00 67.06 91 GLY A N 1
ATOM 715 C CA . GLY A 1 91 ? 26.497 -7.977 -9.010 1.00 67.06 91 GLY A CA 1
ATOM 716 C C . GLY A 1 91 ? 25.042 -7.518 -8.860 1.00 67.06 91 GLY A C 1
ATOM 717 O O . GLY A 1 91 ? 24.225 -7.729 -9.752 1.00 67.06 91 GLY A O 1
ATOM 718 N N . VAL A 1 92 ? 24.719 -6.811 -7.772 1.00 65.50 92 VAL A N 1
ATOM 719 C CA . VAL A 1 92 ? 23.354 -6.318 -7.504 1.00 65.50 92 VAL A CA 1
ATOM 720 C C . VAL A 1 92 ? 22.948 -5.255 -8.524 1.00 65.50 92 VAL A C 1
ATOM 722 O O . VAL A 1 92 ? 21.814 -5.224 -9.007 1.00 65.50 92 VAL A O 1
ATOM 725 N N . ARG A 1 93 ? 23.879 -4.363 -8.873 1.00 77.88 93 ARG A N 1
ATOM 726 C CA . ARG A 1 93 ? 23.635 -3.301 -9.850 1.00 77.88 93 ARG A CA 1
ATOM 727 C C . ARG A 1 93 ? 23.342 -3.857 -11.235 1.00 77.88 93 ARG A C 1
ATOM 729 O O . ARG A 1 93 ? 22.409 -3.388 -11.886 1.00 77.88 93 ARG A O 1
ATOM 736 N N . GLU A 1 94 ? 24.167 -4.787 -11.702 1.00 79.19 94 GLU A N 1
ATOM 737 C CA . GLU A 1 94 ? 24.020 -5.376 -13.031 1.00 79.19 94 GLU A CA 1
ATOM 738 C C . GLU A 1 94 ? 22.692 -6.114 -13.163 1.00 79.19 94 GLU A C 1
ATOM 740 O O . GLU A 1 94 ? 21.969 -5.890 -14.133 1.00 79.19 94 GLU A O 1
ATOM 745 N N . GLU A 1 95 ? 22.310 -6.878 -12.142 1.00 73.69 95 GLU A N 1
ATOM 746 C CA . GLU A 1 95 ? 21.060 -7.632 -12.134 1.00 73.69 95 GLU A CA 1
ATOM 747 C C . GLU A 1 95 ? 19.818 -6.728 -12.159 1.00 73.69 95 GLU A C 1
ATOM 749 O O . GLU A 1 95 ? 18.894 -6.936 -12.951 1.00 73.69 95 GLU A O 1
ATOM 754 N N . ILE A 1 96 ? 19.814 -5.648 -11.367 1.00 73.44 96 ILE A N 1
ATOM 755 C CA . ILE A 1 96 ? 18.737 -4.647 -11.404 1.00 73.44 96 ILE A CA 1
ATOM 756 C C . ILE A 1 96 ? 18.646 -3.997 -12.791 1.00 73.44 96 ILE A C 1
ATOM 758 O O . ILE A 1 96 ? 17.551 -3.819 -13.335 1.00 73.44 96 ILE A O 1
ATOM 762 N N . LEU A 1 97 ? 19.784 -3.622 -13.381 1.00 83.88 97 LEU A N 1
ATOM 763 C CA . LEU A 1 97 ? 19.814 -3.002 -14.706 1.00 83.88 97 LEU A CA 1
ATOM 764 C C . LEU A 1 97 ? 19.379 -3.977 -15.808 1.00 83.88 97 LEU A C 1
ATOM 766 O O . LEU A 1 97 ? 18.736 -3.549 -16.773 1.00 83.88 97 LEU A O 1
ATOM 770 N N . GLU A 1 98 ? 19.673 -5.268 -15.670 1.00 82.06 98 GLU A N 1
ATOM 771 C CA . GLU A 1 98 ? 19.199 -6.306 -16.580 1.00 82.06 98 GLU A CA 1
ATOM 772 C C . GLU A 1 98 ? 17.677 -6.472 -16.493 1.00 82.06 98 GLU A C 1
ATOM 774 O O . GLU A 1 98 ? 17.005 -6.463 -17.530 1.00 82.06 98 GLU A O 1
ATOM 779 N N . ALA A 1 99 ? 17.110 -6.511 -15.283 1.00 73.19 99 ALA A N 1
ATOM 780 C CA . ALA A 1 99 ? 15.664 -6.573 -15.070 1.00 73.19 99 ALA A CA 1
ATOM 781 C C . ALA A 1 99 ? 14.941 -5.347 -15.659 1.00 73.19 99 ALA A C 1
ATOM 783 O O . ALA A 1 99 ? 13.964 -5.483 -16.404 1.00 73.19 99 ALA A O 1
ATOM 784 N N . VAL A 1 100 ? 15.465 -4.139 -15.420 1.00 82.94 100 VAL A N 1
ATOM 785 C CA . VAL A 1 100 ? 14.937 -2.900 -16.016 1.00 82.94 100 VAL A CA 1
ATOM 786 C C . VAL A 1 100 ? 15.026 -2.941 -17.546 1.00 82.94 100 VAL A C 1
ATOM 788 O O . VAL A 1 100 ? 14.077 -2.561 -18.238 1.00 82.94 100 VAL A O 1
ATOM 791 N N . SER A 1 101 ? 16.124 -3.460 -18.096 1.00 84.25 101 SER A N 1
ATOM 792 C CA . SER A 1 101 ? 16.307 -3.621 -19.544 1.00 84.25 101 SER A CA 1
ATOM 793 C C . SER A 1 101 ? 15.350 -4.657 -20.145 1.00 84.25 101 SER A C 1
ATOM 795 O O . SER A 1 101 ? 14.819 -4.456 -21.240 1.00 84.25 101 SER A O 1
ATOM 797 N N . ALA A 1 102 ? 15.085 -5.759 -19.442 1.00 81.12 102 ALA A N 1
ATOM 798 C CA . ALA A 1 102 ? 14.081 -6.745 -19.829 1.00 81.12 102 ALA A CA 1
ATOM 799 C C . ALA A 1 102 ? 12.675 -6.128 -19.851 1.00 81.12 102 ALA A C 1
ATOM 801 O O . ALA A 1 102 ? 11.959 -6.268 -20.843 1.00 81.12 102 ALA A O 1
ATOM 802 N N . PHE A 1 103 ? 12.317 -5.358 -18.825 1.00 83.19 103 PHE A N 1
ATOM 803 C CA . PHE A 1 103 ? 11.027 -4.678 -18.759 1.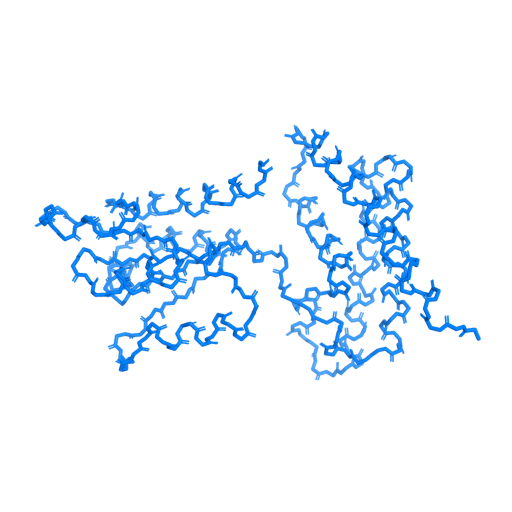00 83.19 103 PHE A CA 1
ATOM 804 C C . PHE A 1 103 ? 10.872 -3.592 -19.844 1.00 83.19 103 PHE A C 1
ATOM 806 O O . PHE A 1 103 ? 9.823 -3.487 -20.479 1.00 83.19 103 PHE A O 1
ATOM 813 N N . LYS A 1 104 ? 11.939 -2.851 -20.179 1.00 85.75 104 LYS A N 1
ATOM 814 C CA . LYS A 1 104 ? 11.945 -1.921 -21.327 1.00 85.75 104 LYS A CA 1
ATOM 815 C C . LYS A 1 104 ? 11.627 -2.596 -22.658 1.00 85.75 104 LYS A C 1
ATOM 817 O O . LYS A 1 104 ? 10.921 -2.012 -23.481 1.00 85.75 104 LYS A O 1
ATOM 822 N N . ARG A 1 105 ? 12.147 -3.807 -22.880 1.00 85.00 105 ARG A N 1
ATOM 823 C CA . ARG A 1 105 ? 11.844 -4.584 -24.092 1.00 85.00 105 ARG A CA 1
ATOM 824 C C . ARG A 1 105 ? 10.351 -4.903 -24.163 1.00 85.00 105 ARG A C 1
ATOM 826 O O . ARG A 1 105 ? 9.743 -4.658 -25.201 1.00 85.00 105 ARG A O 1
ATOM 833 N N . ARG A 1 106 ? 9.758 -5.310 -23.037 1.00 82.88 106 ARG A N 1
ATOM 834 C CA . ARG A 1 106 ? 8.324 -5.618 -22.924 1.00 82.88 106 ARG A CA 1
ATOM 835 C C . ARG A 1 106 ? 7.413 -4.426 -23.205 1.00 82.88 106 ARG A C 1
ATOM 837 O O . ARG A 1 106 ? 6.397 -4.595 -23.859 1.00 82.88 106 ARG A O 1
ATOM 844 N N . ILE A 1 107 ? 7.793 -3.201 -22.828 1.00 87.12 107 ILE A N 1
ATOM 845 C CA . ILE A 1 107 ? 6.999 -1.990 -23.144 1.00 87.12 107 ILE A CA 1
ATOM 846 C C . ILE A 1 107 ? 6.719 -1.832 -24.641 1.00 87.12 107 ILE A C 1
ATOM 848 O O . ILE A 1 107 ? 5.688 -1.279 -25.029 1.00 87.12 107 ILE A O 1
ATOM 852 N N . SER A 1 108 ? 7.634 -2.312 -25.480 1.00 83.00 108 SER A N 1
ATOM 853 C CA . SER A 1 108 ? 7.517 -2.187 -26.932 1.00 83.00 108 SER A CA 1
ATOM 854 C C . SER A 1 108 ? 6.639 -3.275 -27.559 1.00 83.00 108 SER A C 1
ATOM 856 O O . SER A 1 108 ? 6.198 -3.105 -28.692 1.00 83.00 108 SER A O 1
ATOM 858 N N . THR A 1 109 ? 6.397 -4.381 -26.852 1.00 84.31 109 THR A N 1
ATOM 859 C CA . THR A 1 109 ? 5.759 -5.590 -27.399 1.00 84.31 109 THR A CA 1
ATOM 860 C C . THR A 1 109 ? 4.441 -5.931 -26.725 1.00 84.31 109 THR A C 1
ATOM 862 O O . THR A 1 109 ? 3.513 -6.373 -27.398 1.00 84.31 109 THR A O 1
ATOM 865 N N . ASP A 1 110 ? 4.346 -5.708 -25.420 1.00 83.25 110 ASP A N 1
ATOM 866 C CA . ASP A 1 110 ? 3.246 -6.190 -24.600 1.00 83.25 110 ASP A CA 1
ATOM 867 C C . ASP A 1 110 ? 2.111 -5.145 -24.543 1.00 83.25 110 ASP A C 1
ATOM 869 O O . ASP A 1 110 ? 2.339 -3.932 -24.725 1.00 83.25 110 ASP A O 1
ATOM 873 N N . PRO A 1 111 ? 0.867 -5.587 -24.284 1.00 85.50 111 PRO A N 1
ATOM 874 C CA . PRO A 1 111 ? -0.232 -4.691 -23.949 1.00 85.50 111 PRO A CA 1
ATOM 875 C C . PRO A 1 111 ? 0.090 -3.891 -22.683 1.00 85.50 111 PRO A C 1
ATOM 877 O O . PRO A 1 111 ? 0.544 -4.447 -21.685 1.00 85.50 111 PRO A O 1
ATOM 880 N N . VAL A 1 112 ? -0.188 -2.582 -22.687 1.00 84.00 112 VAL A N 1
ATOM 881 C CA . VAL A 1 112 ? 0.120 -1.712 -21.536 1.00 84.00 112 VAL A CA 1
ATOM 882 C C . VAL A 1 112 ? -0.588 -2.194 -20.268 1.00 84.00 112 VAL A C 1
ATOM 884 O O . VAL A 1 112 ? 0.013 -2.172 -19.203 1.00 84.00 112 VAL A O 1
ATOM 887 N N . SER A 1 113 ? -1.813 -2.711 -20.373 1.00 77.38 113 SER A N 1
ATOM 888 C CA . SER A 1 113 ? -2.568 -3.266 -19.242 1.00 77.38 113 SER A CA 1
ATOM 889 C C . SER A 1 113 ? -1.860 -4.415 -18.512 1.00 77.38 113 SER A C 1
ATOM 891 O O . SER A 1 113 ? -2.083 -4.600 -17.322 1.00 77.38 113 SER A O 1
ATOM 893 N N . GLU A 1 114 ? -0.997 -5.176 -19.191 1.00 76.69 114 GLU A N 1
ATOM 894 C CA . GLU A 1 114 ? -0.233 -6.283 -18.590 1.00 76.69 114 GLU A CA 1
ATOM 895 C C . GLU A 1 114 ? 1.077 -5.820 -17.940 1.00 76.69 114 GLU A C 1
ATOM 897 O O . GLU A 1 114 ? 1.710 -6.562 -17.187 1.00 76.69 114 GLU A O 1
ATOM 902 N N . LEU A 1 115 ? 1.486 -4.584 -18.231 1.00 80.06 115 LEU A N 1
ATOM 903 C CA . LEU A 1 115 ? 2.708 -3.964 -17.730 1.00 80.06 115 LEU A CA 1
ATOM 904 C C . LEU A 1 115 ? 2.466 -3.106 -16.497 1.00 80.06 115 LEU A C 1
ATOM 906 O O . LEU A 1 115 ? 3.430 -2.587 -15.944 1.00 80.06 115 LEU A O 1
ATOM 910 N N . ILE A 1 116 ? 1.215 -2.931 -16.080 1.00 78.00 116 ILE A N 1
ATOM 911 C CA . ILE A 1 116 ? 0.841 -2.078 -14.956 1.00 78.00 116 ILE A CA 1
ATOM 912 C C . ILE A 1 116 ? 0.406 -2.939 -13.777 1.00 78.00 116 ILE A C 1
ATOM 914 O O . ILE A 1 116 ? -0.300 -3.941 -13.911 1.00 78.00 116 ILE A O 1
ATOM 918 N N . GLY A 1 117 ? 0.886 -2.556 -12.604 1.00 67.31 117 GLY A N 1
ATOM 919 C CA . GLY A 1 117 ? 0.585 -3.174 -11.329 1.00 67.31 117 GLY A CA 1
ATOM 920 C C . GLY A 1 117 ? 0.317 -2.110 -10.267 1.00 67.31 117 GLY A C 1
ATOM 921 O O . GLY A 1 117 ? 0.485 -0.915 -10.528 1.00 67.31 117 GLY A O 1
ATOM 922 N N . PRO A 1 118 ? -0.085 -2.543 -9.065 1.00 62.47 118 PRO A N 1
ATOM 923 C CA . PRO A 1 118 ? -0.426 -1.641 -7.968 1.00 62.47 118 PRO A CA 1
ATOM 924 C C . PRO A 1 118 ? 0.752 -0.728 -7.609 1.00 62.47 118 PRO A C 1
ATOM 926 O O . PRO A 1 118 ? 1.905 -1.095 -7.791 1.00 62.47 118 PRO A O 1
ATOM 929 N N . ASP A 1 119 ? 0.505 0.477 -7.107 1.00 57.97 119 ASP A N 1
ATOM 930 C CA . ASP A 1 119 ? 1.591 1.394 -6.760 1.00 57.97 119 ASP A CA 1
ATOM 931 C C . ASP A 1 119 ? 2.407 0.900 -5.548 1.00 57.97 119 ASP A C 1
ATOM 933 O O . ASP A 1 119 ? 1.859 0.803 -4.457 1.00 57.97 119 ASP A O 1
ATOM 937 N N . PRO A 1 120 ? 3.743 0.766 -5.625 1.00 51.34 120 PRO A N 1
ATOM 938 C CA . PRO A 1 120 ? 4.583 0.261 -4.533 1.00 51.34 120 PRO A CA 1
ATOM 939 C C . PRO A 1 120 ? 4.858 1.329 -3.460 1.00 51.34 120 PRO A C 1
ATOM 941 O O . PRO A 1 120 ? 5.688 1.144 -2.572 1.00 51.34 120 PRO A O 1
ATOM 944 N N . ALA A 1 121 ? 4.226 2.507 -3.587 1.00 46.78 121 ALA A N 1
ATOM 945 C CA . ALA A 1 121 ? 4.163 3.482 -2.494 1.00 46.78 121 ALA A CA 1
ATOM 946 C C . ALA A 1 121 ? 2.863 3.370 -1.703 1.00 46.78 121 ALA A C 1
ATOM 948 O O . ALA A 1 121 ? 2.764 4.041 -0.681 1.00 46.78 121 ALA A O 1
ATOM 949 N N . LEU A 1 122 ? 1.915 2.539 -2.151 1.00 48.88 122 LEU A N 1
ATOM 950 C CA . LEU A 1 122 ? 0.911 2.013 -1.253 1.00 48.88 122 LEU A CA 1
ATOM 951 C C . LEU A 1 122 ? 1.655 1.078 -0.314 1.00 48.88 122 LEU A C 1
ATOM 953 O O . LEU A 1 122 ? 2.258 0.089 -0.726 1.00 48.88 122 LEU A O 1
ATOM 957 N N . ARG A 1 123 ? 1.71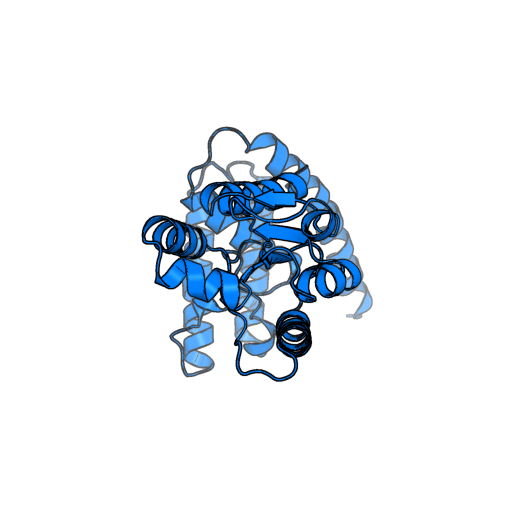5 1.488 0.945 1.00 53.81 123 ARG A N 1
ATOM 958 C CA . ARG A 1 123 ? 2.090 0.592 2.036 1.00 53.81 123 ARG A CA 1
ATOM 959 C C . ARG A 1 123 ? 1.168 -0.635 1.936 1.00 53.81 123 ARG A C 1
ATOM 961 O O . ARG A 1 123 ? -0.003 -0.450 1.608 1.00 53.81 123 ARG A O 1
ATOM 968 N N . SER A 1 124 ? 1.694 -1.841 2.165 1.00 58.53 124 SER A N 1
ATOM 969 C CA . SER A 1 124 ? 0.899 -3.086 2.171 1.00 58.53 124 SER A CA 1
ATOM 970 C C . SER A 1 124 ? -0.330 -2.923 3.061 1.00 58.53 124 SER A C 1
ATOM 972 O O . SER A 1 124 ? -1.430 -3.292 2.663 1.00 58.53 124 SER A O 1
ATOM 974 N N . THR A 1 125 ? -0.147 -2.226 4.188 1.00 66.56 125 THR A N 1
ATOM 975 C CA . THR A 1 125 ? -1.215 -1.872 5.114 1.00 66.56 125 THR A CA 1
ATOM 976 C C . THR A 1 125 ? -2.245 -0.915 4.514 1.00 66.56 125 THR A C 1
ATOM 978 O O . THR A 1 125 ? -1.980 0.268 4.273 1.00 66.56 125 THR A O 1
ATOM 981 N N . VAL A 1 126 ? -3.476 -1.391 4.382 1.00 73.12 126 VAL A N 1
ATOM 982 C CA . VAL A 1 126 ? -4.645 -0.560 4.087 1.00 73.12 126 VAL A CA 1
ATOM 983 C C . VAL A 1 126 ? -5.367 -0.209 5.384 1.00 73.12 126 VAL A C 1
ATOM 985 O O . VAL A 1 126 ? -5.659 -1.083 6.191 1.00 73.12 126 VAL A O 1
ATOM 988 N N . LEU A 1 127 ? -5.690 1.069 5.586 1.00 80.75 127 LEU A N 1
ATOM 989 C CA . LEU A 1 127 ? -6.507 1.518 6.711 1.00 80.75 127 LEU A CA 1
ATOM 990 C C . LEU A 1 127 ? -7.973 1.610 6.284 1.00 80.75 127 LEU A C 1
ATOM 992 O O . LEU A 1 127 ? -8.319 2.384 5.393 1.00 80.75 127 LEU A O 1
ATOM 996 N N . VAL A 1 128 ? -8.853 0.880 6.955 1.00 82.38 128 VAL A N 1
ATOM 997 C CA . VAL A 1 128 ? -10.300 0.953 6.747 1.00 82.38 128 VAL A CA 1
ATOM 998 C C . VAL A 1 128 ? -10.932 1.616 7.958 1.00 82.38 128 VAL A C 1
ATOM 1000 O O . VAL A 1 128 ? -10.739 1.176 9.084 1.00 82.38 128 VAL A O 1
ATOM 1003 N N . VAL A 1 129 ? -11.698 2.678 7.740 1.00 84.75 129 VAL A N 1
ATOM 1004 C CA . VAL A 1 129 ? -12.329 3.461 8.803 1.00 84.75 129 VAL A CA 1
ATOM 1005 C C . VAL A 1 129 ? -13.837 3.244 8.757 1.00 84.75 129 VAL A C 1
ATOM 1007 O O . VAL A 1 129 ? -14.477 3.508 7.736 1.00 84.75 129 VAL A O 1
ATOM 1010 N N . SER A 1 130 ? -14.402 2.762 9.864 1.00 86.19 130 SER A N 1
ATOM 1011 C CA . SER A 1 130 ? -15.852 2.626 10.051 1.00 86.19 130 SER A CA 1
ATOM 1012 C C . SER A 1 130 ? -16.585 3.970 9.940 1.00 86.19 130 SER A C 1
ATOM 1014 O O . SER A 1 130 ? -15.983 5.032 10.149 1.00 86.19 130 SER A O 1
ATOM 1016 N N . PRO A 1 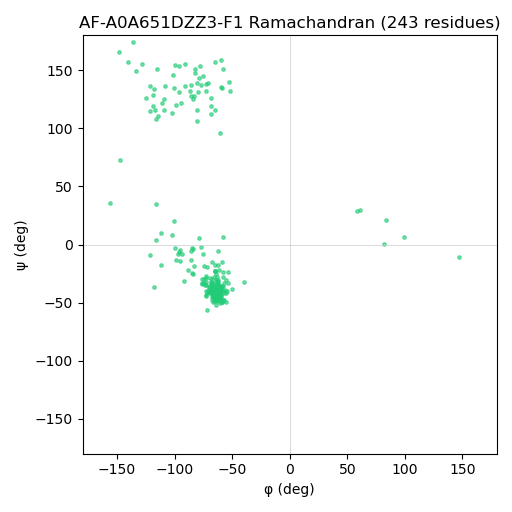131 ? -17.900 3.964 9.657 1.00 83.75 131 PRO A N 1
ATOM 1017 C CA . PRO A 1 131 ? -18.657 5.203 9.534 1.00 83.75 131 PRO A CA 1
ATOM 1018 C C . PRO A 1 131 ? -18.681 6.038 10.823 1.00 83.75 131 PRO A C 1
ATOM 1020 O O . PRO A 1 131 ? -18.628 7.267 10.743 1.00 83.75 131 PRO A O 1
ATOM 1023 N N . ASP A 1 132 ? -18.704 5.406 12.001 1.00 82.88 132 ASP A N 1
ATOM 1024 C CA . ASP A 1 132 ? -18.710 6.128 13.278 1.00 82.88 132 ASP A CA 1
ATOM 1025 C C . ASP A 1 132 ? -17.348 6.750 13.591 1.00 82.88 132 ASP A C 1
ATOM 1027 O O . ASP A 1 132 ? -17.277 7.899 14.043 1.00 82.88 132 ASP A O 1
ATOM 1031 N N . VAL A 1 133 ? -16.253 6.039 13.301 1.00 84.06 133 VAL A N 1
ATOM 1032 C CA . VAL A 1 133 ? -14.900 6.597 13.445 1.00 84.06 133 VAL A CA 1
ATOM 1033 C C . VAL A 1 133 ? -14.688 7.735 12.444 1.00 84.06 133 VAL A C 1
ATOM 1035 O O . VAL A 1 133 ? -14.122 8.766 12.803 1.00 84.06 133 VAL A O 1
ATOM 1038 N N . GLU A 1 134 ? -15.209 7.624 11.222 1.00 87.38 134 GLU A N 1
ATOM 1039 C CA . GLU A 1 134 ? -15.191 8.713 10.238 1.00 87.38 134 GLU A CA 1
ATOM 1040 C C . GLU A 1 134 ? -16.050 9.913 10.685 1.00 87.38 134 GLU A C 1
ATOM 1042 O O . GLU A 1 134 ? -15.677 11.075 10.501 1.00 87.38 134 GLU A O 1
ATOM 1047 N N . ALA A 1 135 ? -17.197 9.678 11.325 1.00 85.50 135 ALA A N 1
ATOM 1048 C CA . ALA A 1 135 ? -17.993 10.753 11.909 1.00 85.50 135 ALA A CA 1
ATOM 1049 C C . ALA A 1 135 ? -17.242 11.462 13.051 1.00 85.50 135 ALA A C 1
ATOM 1051 O O . ALA A 1 135 ? -17.329 12.690 13.177 1.00 85.50 135 ALA A O 1
ATOM 1052 N N . PHE A 1 136 ? -16.482 10.713 13.854 1.00 84.75 136 PHE A N 1
ATOM 1053 C CA . PHE A 1 136 ? -15.608 11.254 14.893 1.00 84.75 136 PHE A CA 1
ATOM 1054 C C . PHE A 1 136 ? -14.453 12.074 14.299 1.00 84.75 136 PHE A C 1
ATOM 1056 O O . PHE A 1 136 ? -14.255 13.226 14.693 1.00 84.75 136 PHE A O 1
ATOM 1063 N N . THR A 1 137 ? -13.740 11.552 13.297 1.00 85.31 137 THR A N 1
ATOM 1064 C CA . THR A 1 137 ? -12.583 12.228 12.679 1.00 85.31 137 THR A CA 1
ATOM 1065 C C . THR A 1 137 ? -12.965 13.535 11.989 1.00 85.31 137 THR A C 1
ATOM 1067 O O . THR A 1 137 ? -12.164 14.465 11.929 1.00 85.31 137 THR A O 1
ATOM 1070 N N . ARG A 1 138 ? -14.203 13.665 11.499 1.00 86.06 138 ARG A N 1
ATOM 1071 C CA . ARG A 1 138 ? -14.715 14.934 10.955 1.00 86.06 138 ARG A CA 1
ATOM 1072 C C . ARG A 1 138 ? -14.878 16.021 12.012 1.00 86.06 138 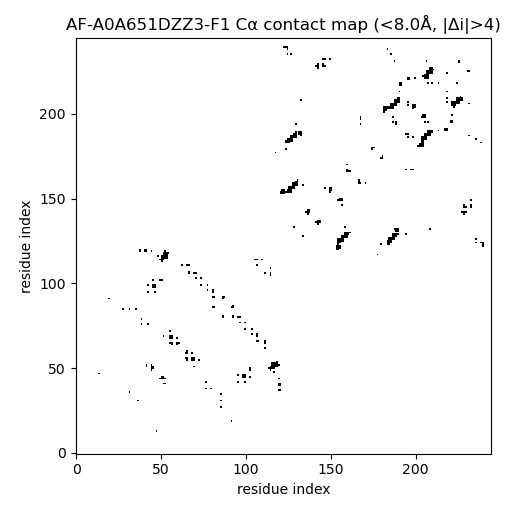ARG A C 1
ATOM 1074 O O . ARG A 1 138 ? -14.775 17.201 11.673 1.00 86.06 138 ARG A O 1
ATOM 1081 N N . ARG A 1 139 ? -15.156 15.637 13.259 1.00 86.50 139 ARG A N 1
ATOM 1082 C CA . ARG A 1 139 ? -15.402 16.552 14.384 1.00 86.50 139 ARG A CA 1
ATOM 1083 C C . ARG A 1 139 ? -14.125 16.870 15.157 1.00 86.50 139 ARG A C 1
ATOM 1085 O O . ARG A 1 139 ? -13.997 17.984 15.655 1.00 86.50 139 ARG A O 1
ATOM 1092 N N . ASP A 1 140 ? -13.182 15.932 15.216 1.00 87.06 140 ASP A N 1
ATOM 1093 C CA . ASP A 1 140 ? -11.921 16.089 15.938 1.00 87.06 140 ASP A CA 1
ATOM 1094 C C . ASP A 1 140 ? -10.749 16.471 15.014 1.00 87.06 140 ASP A C 1
ATOM 1096 O O . ASP A 1 140 ? -10.377 15.753 14.082 1.00 87.06 140 ASP A O 1
ATOM 1100 N N . HIS A 1 141 ? -10.133 17.629 15.276 1.00 84.12 141 HIS A N 1
ATOM 1101 C CA . HIS A 1 141 ? -9.057 18.145 14.425 1.00 84.12 141 HIS A CA 1
ATOM 1102 C C . HIS A 1 141 ? -7.776 17.301 14.501 1.00 84.12 141 HIS A C 1
ATOM 1104 O O . HIS A 1 141 ? -7.072 17.175 13.494 1.00 84.12 141 HIS A O 1
ATOM 1110 N N . GLY A 1 142 ? -7.485 16.718 15.667 1.00 82.38 142 GLY A N 1
ATOM 1111 C CA . GLY A 1 142 ? -6.325 15.857 15.882 1.00 82.38 142 GLY A CA 1
ATOM 1112 C C . GLY A 1 142 ? -6.445 14.560 15.089 1.00 82.38 142 GLY A C 1
ATOM 1113 O O . GLY A 1 142 ? -5.553 14.231 14.306 1.00 82.38 142 GLY A O 1
ATOM 1114 N N . ALA A 1 143 ? -7.589 13.887 15.192 1.00 83.69 143 ALA A N 1
ATOM 1115 C CA . ALA A 1 143 ? -7.904 12.673 14.450 1.00 83.69 143 ALA A CA 1
ATOM 1116 C C . ALA A 1 143 ? -7.891 12.910 12.934 1.00 83.69 143 ALA A C 1
ATOM 1118 O O . ALA A 1 143 ? -7.310 12.125 12.182 1.00 83.69 143 ALA A O 1
ATOM 1119 N N . ARG A 1 144 ? -8.437 14.042 12.470 1.00 86.44 144 ARG A N 1
ATOM 1120 C CA . ARG A 1 144 ? -8.367 14.426 11.053 1.00 86.44 144 ARG A CA 1
ATOM 1121 C C . ARG A 1 144 ? -6.932 14.620 10.568 1.00 86.44 144 ARG A C 1
ATOM 1123 O O . ARG A 1 144 ? -6.599 14.230 9.450 1.00 86.44 144 ARG A O 1
ATOM 1130 N N . SER A 1 145 ? -6.094 15.265 11.379 1.00 84.62 145 SER A N 1
ATOM 1131 C CA . SER A 1 145 ? -4.678 15.482 11.066 1.00 84.62 145 SER A CA 1
ATOM 1132 C C . SER A 1 145 ? -3.904 14.159 11.013 1.00 84.62 145 SER A C 1
ATOM 1134 O O . SER A 1 145 ? -3.091 13.950 10.111 1.00 84.62 145 SER A O 1
ATOM 1136 N N . ALA A 1 146 ? -4.209 13.234 11.926 1.00 81.44 146 ALA A N 1
ATOM 1137 C CA . ALA A 1 146 ? -3.619 11.902 11.961 1.00 81.44 146 ALA A CA 1
ATOM 1138 C C . ALA A 1 146 ? -3.961 11.089 10.700 1.00 81.44 146 ALA A C 1
ATOM 1140 O O . ALA A 1 146 ? -3.047 10.594 10.044 1.00 81.44 146 ALA A O 1
ATOM 1141 N N . ILE A 1 147 ? -5.232 11.049 10.276 1.00 83.62 147 ILE A N 1
ATOM 1142 C CA . ILE A 1 147 ? -5.624 10.362 9.030 1.00 83.62 147 ILE A CA 1
ATOM 1143 C C . ILE A 1 147 ? -4.935 10.974 7.807 1.00 83.62 147 ILE A C 1
ATOM 1145 O O . ILE A 1 147 ? -4.398 10.248 6.977 1.00 83.62 147 ILE A O 1
ATOM 1149 N N . ARG A 1 148 ? -4.867 12.307 7.707 1.00 80.69 148 ARG A N 1
ATOM 1150 C CA . ARG A 1 148 ? -4.125 12.950 6.607 1.00 80.69 148 ARG A CA 1
ATOM 1151 C C . ARG A 1 148 ? -2.642 12.611 6.626 1.00 80.69 148 ARG A C 1
ATOM 1153 O O . ARG A 1 148 ? -2.014 12.576 5.575 1.00 80.69 148 ARG A O 1
ATOM 1160 N N . THR A 1 149 ? -2.068 12.414 7.810 1.00 76.62 149 THR A N 1
ATOM 1161 C CA . THR A 1 149 ? -0.671 11.995 7.946 1.00 76.62 149 THR A CA 1
ATOM 1162 C C . THR A 1 149 ? -0.494 10.581 7.407 1.00 76.62 149 THR A C 1
ATOM 1164 O O . THR A 1 149 ? 0.427 10.362 6.635 1.00 76.62 149 THR A O 1
ATOM 1167 N N . VAL A 1 150 ? -1.415 9.667 7.717 1.00 79.94 150 VAL A N 1
ATOM 1168 C CA . VAL A 1 150 ? -1.452 8.305 7.159 1.00 79.94 150 VAL A CA 1
ATOM 1169 C C . VAL A 1 150 ? -1.558 8.339 5.627 1.00 79.94 150 VAL A C 1
ATOM 1171 O O . VAL A 1 150 ? -0.721 7.755 4.944 1.00 79.94 150 VAL A O 1
ATOM 1174 N N . GLU A 1 151 ? -2.490 9.113 5.067 1.00 78.94 151 GLU A N 1
ATOM 1175 C CA . GLU A 1 151 ? -2.615 9.283 3.608 1.00 78.94 151 GLU A CA 1
ATOM 1176 C C . GLU A 1 151 ? -1.335 9.875 2.986 1.00 78.94 151 GLU A C 1
ATOM 1178 O O . GLU A 1 151 ? -0.853 9.410 1.953 1.00 78.94 151 GLU A O 1
ATOM 1183 N N . ARG A 1 152 ? -0.731 10.881 3.634 1.00 74.06 152 ARG A N 1
ATOM 1184 C CA . ARG A 1 152 ? 0.523 11.508 3.183 1.00 74.06 152 ARG A CA 1
ATOM 1185 C C . ARG A 1 152 ? 1.715 10.552 3.254 1.00 74.06 152 ARG A C 1
ATOM 1187 O O . ARG A 1 152 ? 2.626 10.652 2.433 1.00 74.06 152 ARG A O 1
ATOM 1194 N N . ASP A 1 153 ? 1.721 9.655 4.232 1.00 67.69 153 ASP A N 1
ATOM 1195 C CA . ASP A 1 153 ? 2.773 8.660 4.444 1.00 67.69 153 ASP A CA 1
ATOM 1196 C C . ASP A 1 153 ? 2.663 7.473 3.457 1.00 67.69 153 ASP A C 1
ATOM 1198 O O . ASP A 1 153 ? 3.545 6.606 3.441 1.00 67.69 153 ASP A O 1
ATOM 1202 N N . GLY A 1 154 ? 1.638 7.480 2.590 1.00 66.81 154 GLY A N 1
ATOM 1203 C CA . GLY A 1 154 ? 1.452 6.550 1.473 1.00 66.81 154 GLY A CA 1
ATOM 1204 C C . GLY A 1 154 ? 0.480 5.404 1.749 1.00 66.81 154 GLY A C 1
ATOM 1205 O O . GLY A 1 154 ? 0.356 4.508 0.925 1.00 66.81 154 GLY A O 1
ATOM 1206 N N . TYR A 1 155 ? -0.209 5.398 2.888 1.00 75.81 155 TYR A N 1
ATOM 1207 C CA . TYR A 1 155 ? -1.207 4.372 3.189 1.00 75.81 155 TYR A CA 1
ATOM 1208 C C . TYR A 1 155 ? -2.522 4.669 2.466 1.00 75.81 155 TYR A C 1
ATOM 1210 O O . TYR A 1 155 ? -2.948 5.827 2.370 1.00 75.81 155 TYR A O 1
ATOM 1218 N N . ARG A 1 156 ? -3.203 3.621 1.998 1.00 77.69 156 ARG A N 1
ATOM 1219 C CA . ARG A 1 156 ? -4.556 3.760 1.459 1.00 77.69 156 ARG A CA 1
ATOM 1220 C C . ARG A 1 156 ? -5.552 3.830 2.604 1.00 77.69 156 ARG A C 1
ATOM 1222 O O . ARG A 1 156 ? -5.514 2.989 3.496 1.00 77.69 156 ARG A O 1
ATOM 1229 N N . VAL A 1 157 ? -6.444 4.816 2.566 1.00 84.31 157 VAL A N 1
ATOM 1230 C CA . VAL A 1 157 ? -7.501 4.966 3.570 1.00 84.31 157 VAL A CA 1
ATOM 1231 C C . VAL A 1 157 ? -8.864 4.797 2.911 1.00 84.31 157 VAL A C 1
ATOM 1233 O O . VAL A 1 157 ? -9.322 5.686 2.189 1.00 84.31 157 VAL A O 1
ATOM 1236 N N . PHE A 1 158 ? -9.525 3.674 3.181 1.00 84.75 158 PHE A N 1
ATOM 1237 C CA . PHE A 1 158 ? -10.917 3.455 2.805 1.00 84.75 158 PHE A CA 1
ATOM 1238 C C . PHE A 1 158 ? -11.836 3.906 3.929 1.00 84.75 158 PHE A C 1
ATOM 1240 O O . PHE A 1 158 ? -11.596 3.642 5.104 1.00 84.75 158 PHE A O 1
ATOM 1247 N N . ARG A 1 159 ? -12.908 4.601 3.564 1.00 86.75 159 ARG A N 1
ATOM 1248 C CA . ARG A 1 159 ? -13.909 5.099 4.506 1.00 86.75 159 ARG A CA 1
ATOM 1249 C C . ARG A 1 159 ? -15.222 4.423 4.179 1.00 86.75 159 ARG A C 1
ATOM 1251 O O . ARG A 1 159 ? -15.750 4.620 3.087 1.00 86.75 159 ARG A O 1
ATOM 1258 N N . LEU A 1 160 ? -15.726 3.629 5.112 1.00 83.44 160 LEU A N 1
ATOM 1259 C CA . LEU A 1 160 ? -16.986 2.928 4.929 1.00 83.44 160 LEU A CA 1
ATOM 1260 C C . LEU A 1 160 ? -18.151 3.916 4.977 1.00 83.44 160 LEU A C 1
ATOM 1262 O O . LEU A 1 160 ? -18.186 4.843 5.791 1.00 83.44 160 LEU A O 1
ATOM 1266 N N . SER A 1 161 ? -19.120 3.714 4.089 1.00 78.06 161 SER A N 1
ATOM 1267 C CA . SER A 1 161 ? -20.321 4.538 4.042 1.00 78.06 161 SER A CA 1
ATOM 1268 C C . SER A 1 161 ? -21.372 4.004 5.010 1.00 78.06 161 SER A C 1
ATOM 1270 O O . SER A 1 161 ? -21.775 2.849 4.915 1.00 78.06 161 SER A O 1
ATOM 1272 N N . ALA A 1 162 ? -21.901 4.871 5.879 1.00 73.00 162 ALA A N 1
ATOM 1273 C CA . ALA A 1 162 ? -23.071 4.551 6.709 1.00 73.00 162 ALA A CA 1
ATOM 1274 C C . ALA A 1 162 ? -24.337 4.256 5.879 1.00 73.00 162 ALA A C 1
ATOM 1276 O O . ALA A 1 162 ? -25.311 3.723 6.402 1.00 73.00 162 ALA A O 1
ATOM 1277 N N . TYR A 1 163 ? -24.351 4.653 4.603 1.00 72.00 163 TYR A N 1
ATOM 1278 C CA . TYR A 1 163 ? -25.512 4.529 3.721 1.00 72.00 163 TYR A CA 1
ATOM 1279 C C . TYR A 1 163 ? -25.507 3.239 2.894 1.00 72.00 163 TYR A C 1
ATOM 1281 O O . TYR A 1 163 ? -26.496 2.941 2.222 1.00 72.00 163 TYR A O 1
ATOM 1289 N N . GLU A 1 164 ? -24.415 2.473 2.918 1.00 71.56 164 GLU A N 1
ATOM 1290 C CA . GLU A 1 164 ? -24.377 1.163 2.275 1.00 71.56 164 GLU A CA 1
ATOM 1291 C C . GLU A 1 164 ? -25.108 0.124 3.121 1.00 71.56 164 GLU A C 1
ATOM 1293 O O . GLU A 1 164 ? -24.943 0.051 4.335 1.00 71.56 164 GLU A O 1
ATOM 1298 N N . ARG A 1 165 ? -25.898 -0.733 2.462 1.00 69.81 165 ARG A N 1
ATOM 1299 C CA . ARG A 1 165 ? -26.572 -1.851 3.141 1.00 69.81 165 ARG A CA 1
ATOM 1300 C C . ARG A 1 165 ? -25.593 -2.870 3.712 1.00 69.81 165 ARG A C 1
ATOM 1302 O O . ARG A 1 165 ? -25.937 -3.532 4.683 1.00 69.81 165 ARG A O 1
ATOM 1309 N N . ASN A 1 166 ? -24.433 -3.038 3.077 1.00 73.38 166 ASN A N 1
ATOM 1310 C CA . ASN A 1 166 ? -23.425 -3.995 3.511 1.00 73.38 166 ASN A CA 1
ATOM 1311 C C . ASN A 1 166 ? -22.007 -3.476 3.202 1.00 73.38 166 ASN A C 1
ATOM 1313 O O . ASN A 1 166 ? -21.366 -3.948 2.259 1.00 73.38 166 ASN A O 1
ATOM 1317 N N . PRO A 1 167 ? -21.529 -2.464 3.951 1.00 71.38 167 PRO A N 1
ATOM 1318 C CA . PRO A 1 167 ? -20.290 -1.754 3.632 1.00 71.38 167 PRO A CA 1
ATOM 1319 C C . PRO A 1 167 ? -19.063 -2.671 3.688 1.00 71.38 167 PRO A C 1
ATOM 1321 O O . PRO A 1 167 ? -18.128 -2.513 2.910 1.00 71.38 167 PRO A O 1
ATOM 1324 N N . PHE A 1 168 ? -19.086 -3.685 4.558 1.00 72.69 168 PHE A N 1
ATOM 1325 C CA . PHE A 1 168 ? -17.997 -4.651 4.670 1.00 72.69 168 PHE A CA 1
ATOM 1326 C C . PHE A 1 168 ? -17.892 -5.568 3.443 1.00 72.69 168 PHE A C 1
ATOM 1328 O O . PHE A 1 168 ? -16.801 -5.824 2.945 1.00 72.69 168 PHE A O 1
ATOM 1335 N N . GLN A 1 169 ? -19.021 -6.029 2.899 1.00 72.69 169 GLN A N 1
ATOM 1336 C CA . GLN A 1 169 ? -19.016 -6.875 1.704 1.00 72.69 169 GLN A CA 1
ATOM 1337 C C . GLN A 1 169 ? -18.562 -6.104 0.454 1.00 72.69 169 GLN A C 1
ATOM 1339 O O . GLN A 1 169 ? -17.855 -6.664 -0.383 1.00 72.69 169 GLN A O 1
ATOM 1344 N N . SER A 1 170 ? -18.941 -4.826 0.356 1.00 70.38 170 SER A N 1
ATOM 1345 C CA . SER A 1 170 ? -18.481 -3.902 -0.691 1.00 70.38 170 SER A CA 1
ATOM 1346 C C . SER A 1 170 ? -16.959 -3.727 -0.627 1.00 70.38 170 SER A C 1
ATOM 1348 O O . SER A 1 170 ? -16.256 -4.012 -1.592 1.00 70.38 170 SER A O 1
ATOM 1350 N N . LEU A 1 171 ? -16.437 -3.435 0.570 1.00 74.12 171 LEU A N 1
ATOM 1351 C CA . LEU A 1 171 ? -15.004 -3.335 0.843 1.00 74.12 171 LEU A CA 1
ATOM 1352 C C . LEU A 1 171 ? -14.233 -4.603 0.456 1.00 74.12 171 LEU A C 1
ATOM 1354 O O . LEU A 1 171 ? -13.205 -4.517 -0.206 1.00 74.12 171 LEU A O 1
ATOM 1358 N N . VAL A 1 172 ? -14.701 -5.783 0.873 1.00 68.31 172 VAL A N 1
ATOM 1359 C CA . VAL A 1 172 ? -14.027 -7.051 0.550 1.00 68.31 172 VAL A CA 1
ATOM 1360 C C . VAL A 1 172 ? -14.020 -7.295 -0.961 1.00 68.31 172 VAL A C 1
ATOM 1362 O O . VAL A 1 172 ? -13.036 -7.805 -1.490 1.00 68.31 172 VAL A O 1
ATOM 1365 N N . SER A 1 173 ? -15.083 -6.913 -1.674 1.00 66.62 173 SER A N 1
ATOM 1366 C CA . SER A 1 173 ? -15.122 -6.984 -3.138 1.00 66.62 173 SER A CA 1
ATOM 1367 C C . SER A 1 173 ? -14.096 -6.045 -3.782 1.00 66.62 173 SER A C 1
ATOM 1369 O O . SER A 1 173 ? -13.380 -6.468 -4.689 1.00 66.62 173 SER A O 1
ATOM 1371 N N . ASP A 1 174 ? -13.995 -4.809 -3.292 1.00 65.75 174 ASP A N 1
ATOM 1372 C CA . ASP A 1 174 ? -13.046 -3.810 -3.792 1.00 65.75 174 ASP A CA 1
ATOM 1373 C C . ASP A 1 174 ? -11.592 -4.241 -3.538 1.00 65.75 174 ASP A C 1
ATOM 1375 O O . ASP A 1 174 ? -10.770 -4.224 -4.452 1.00 65.75 174 ASP A O 1
ATOM 1379 N N . LEU A 1 175 ? -11.283 -4.722 -2.329 1.00 64.06 175 LEU A N 1
ATOM 1380 C CA . LEU A 1 175 ? -9.938 -5.178 -1.959 1.00 64.06 175 LEU A CA 1
ATOM 1381 C C . LEU A 1 175 ? -9.523 -6.464 -2.693 1.00 64.06 175 LEU A C 1
ATOM 1383 O O . LEU A 1 175 ? -8.369 -6.593 -3.108 1.00 64.06 175 LEU A O 1
ATOM 1387 N N . ASN A 1 176 ? -10.455 -7.400 -2.909 1.00 56.75 176 ASN A N 1
ATOM 1388 C CA . ASN A 1 176 ? -10.188 -8.617 -3.683 1.00 56.75 176 ASN A CA 1
ATOM 1389 C C . ASN A 1 176 ? -9.954 -8.321 -5.172 1.00 56.75 176 ASN A C 1
ATOM 1391 O O . ASN A 1 176 ? -9.167 -9.022 -5.813 1.00 56.75 176 ASN A O 1
ATOM 1395 N N . GLY A 1 177 ? -10.603 -7.289 -5.723 1.00 52.25 177 GLY A N 1
ATOM 1396 C CA . GLY A 1 177 ? -10.359 -6.813 -7.088 1.00 52.25 177 GLY A CA 1
ATOM 1397 C C . GLY A 1 177 ? -8.953 -6.235 -7.290 1.00 52.25 177 GLY A C 1
ATOM 1398 O O . GLY A 1 177 ? -8.440 -6.246 -8.407 1.00 52.25 177 GLY A O 1
ATOM 1399 N N . GLU A 1 178 ? -8.308 -5.792 -6.210 1.00 52.41 178 GLU A N 1
ATOM 1400 C CA . GLU A 1 178 ? -6.990 -5.148 -6.218 1.00 52.41 178 GLU A CA 1
ATOM 1401 C C . GLU A 1 178 ? -5.838 -6.070 -5.771 1.00 52.41 178 GLU A C 1
ATOM 1403 O O . GLU A 1 178 ? -4.701 -5.620 -5.634 1.00 52.41 178 GLU A O 1
ATOM 1408 N N . HIS A 1 179 ? -6.101 -7.371 -5.589 1.00 51.78 179 HIS A N 1
ATOM 1409 C CA . HIS A 1 179 ? -5.129 -8.365 -5.107 1.00 51.78 179 HIS A CA 1
ATOM 1410 C C . HIS A 1 179 ? -4.519 -8.048 -3.725 1.00 51.78 179 HIS A C 1
ATOM 1412 O O . HIS A 1 179 ? -3.387 -8.452 -3.445 1.00 51.78 179 HIS A O 1
ATOM 1418 N N . HIS A 1 180 ? -5.243 -7.352 -2.844 1.00 55.09 180 HIS A N 1
ATOM 1419 C CA . HIS A 1 180 ? -4.804 -7.147 -1.462 1.00 55.09 180 HIS A CA 1
ATOM 1420 C C . HIS A 1 180 ? -5.109 -8.364 -0.589 1.00 55.09 180 HIS A C 1
ATOM 1422 O O . HIS A 1 180 ? -6.166 -8.987 -0.705 1.00 55.09 180 HIS A O 1
ATOM 1428 N N . ARG A 1 181 ? -4.164 -8.724 0.285 1.00 56.06 181 ARG A N 1
ATOM 1429 C CA . ARG A 1 181 ? -4.372 -9.800 1.251 1.00 56.06 181 ARG A CA 1
ATOM 1430 C C . ARG A 1 181 ? -5.061 -9.222 2.492 1.00 56.06 181 ARG A C 1
ATOM 1432 O O . ARG A 1 181 ? -4.644 -8.169 2.967 1.00 56.06 181 ARG A O 1
ATOM 1439 N N . PRO A 1 182 ? -6.068 -9.909 3.057 1.00 52.91 182 PRO A N 1
ATOM 1440 C CA . PRO A 1 182 ? -6.728 -9.467 4.286 1.00 52.91 182 PRO A CA 1
ATOM 1441 C C . PRO A 1 182 ? -5.768 -9.210 5.456 1.00 52.91 182 PRO A C 1
ATOM 1443 O O . PRO A 1 182 ? -5.977 -8.270 6.216 1.00 52.91 182 PRO A O 1
ATOM 1446 N N . VAL A 1 183 ? -4.678 -9.982 5.540 1.00 55.09 183 VAL A N 1
ATOM 1447 C CA . VAL A 1 183 ? -3.633 -9.847 6.572 1.00 55.09 183 VAL A CA 1
ATOM 1448 C C . VAL A 1 183 ? -2.916 -8.492 6.553 1.00 55.09 183 VAL A C 1
ATOM 1450 O O . VAL A 1 183 ? -2.432 -8.048 7.591 1.00 55.09 183 VAL A O 1
ATOM 1453 N N . ASP A 1 184 ? -2.953 -7.792 5.418 1.00 66.69 184 ASP A N 1
ATOM 1454 C CA . ASP A 1 184 ? -2.323 -6.485 5.227 1.00 66.69 184 ASP A CA 1
ATOM 1455 C C . ASP A 1 184 ? -3.369 -5.364 5.343 1.00 66.69 184 ASP A C 1
ATOM 1457 O O . ASP A 1 184 ? -3.207 -4.267 4.824 1.00 66.69 184 ASP A O 1
ATOM 1461 N N . THR A 1 185 ? -4.518 -5.619 5.971 1.00 74.50 185 THR A N 1
ATOM 1462 C CA . THR A 1 185 ? -5.577 -4.616 6.113 1.00 74.50 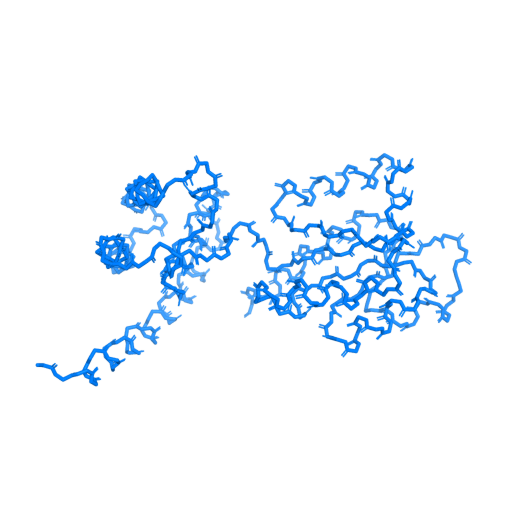185 THR A CA 1
ATOM 1463 C C . THR A 1 185 ? -5.952 -4.426 7.574 1.00 74.50 185 THR A C 1
ATOM 1465 O O . THR A 1 185 ? -6.301 -5.375 8.272 1.00 74.50 185 THR A O 1
ATOM 1468 N N . LEU A 1 186 ? -5.907 -3.171 8.024 1.00 82.88 186 LEU A N 1
ATOM 1469 C CA . LEU A 1 186 ? -6.290 -2.747 9.362 1.00 82.88 186 LEU A CA 1
ATOM 1470 C C . LEU A 1 186 ? -7.674 -2.094 9.333 1.00 82.88 186 LEU A C 1
ATOM 1472 O O . LEU A 1 186 ? -7.836 -0.992 8.802 1.00 82.88 186 LEU A O 1
ATOM 1476 N N . LEU A 1 187 ? -8.667 -2.731 9.948 1.00 85.00 187 LEU A N 1
ATOM 1477 C CA . LEU A 1 187 ? -9.964 -2.112 10.211 1.00 85.00 187 LEU A CA 1
ATOM 1478 C C . LEU A 1 187 ? -9.930 -1.336 11.531 1.00 85.00 187 LEU A C 1
ATOM 1480 O O . LEU A 1 187 ? -9.551 -1.869 12.569 1.00 85.00 187 LEU A O 1
ATOM 1484 N N . VAL A 1 188 ? -10.427 -0.101 11.505 1.00 87.94 188 VAL A N 1
ATOM 1485 C CA . VAL A 1 188 ? -10.673 0.733 12.682 1.00 87.94 188 VAL A CA 1
ATOM 1486 C C . VAL A 1 188 ? -12.167 0.970 12.830 1.00 87.94 188 VAL A C 1
ATOM 1488 O O . VAL A 1 188 ? -12.798 1.695 12.051 1.00 87.94 188 VAL A O 1
ATOM 1491 N N . ALA A 1 189 ? -12.727 0.366 13.864 1.00 86.62 189 ALA A N 1
ATOM 1492 C CA . ALA A 1 189 ? -14.150 0.380 14.165 1.00 86.62 189 ALA A CA 1
ATOM 1493 C C . ALA A 1 189 ? -14.386 0.802 15.612 1.00 86.62 189 ALA A C 1
ATOM 1495 O O . ALA A 1 189 ? -13.495 0.672 16.449 1.00 86.62 189 ALA A O 1
ATOM 1496 N N . ARG A 1 190 ? -15.562 1.352 15.917 1.00 81.88 190 ARG A N 1
ATOM 1497 C CA . ARG A 1 190 ? -15.899 1.710 17.299 1.00 81.88 190 ARG A CA 1
ATOM 1498 C C . ARG A 1 190 ? -16.304 0.465 18.097 1.00 81.88 190 ARG A C 1
ATOM 1500 O O . ARG A 1 190 ? -16.805 -0.505 17.530 1.00 81.88 190 ARG A O 1
ATOM 1507 N N . ALA A 1 191 ? -16.120 0.511 19.416 1.00 68.25 191 ALA A N 1
ATOM 1508 C CA . ALA A 1 191 ? -16.581 -0.535 20.326 1.00 68.25 191 ALA A CA 1
ATOM 1509 C C . ALA A 1 191 ? -18.068 -0.863 20.111 1.00 68.25 191 ALA A C 1
ATOM 1511 O O . ALA A 1 191 ? -18.910 0.035 20.043 1.00 68.25 191 ALA A O 1
ATOM 1512 N N . GLY A 1 192 ? -18.387 -2.157 20.018 1.00 65.12 192 GLY A N 1
ATOM 1513 C CA . GLY A 1 192 ? -19.754 -2.646 19.815 1.00 65.12 192 GLY A CA 1
ATOM 1514 C C . GLY A 1 192 ? -20.251 -2.637 18.363 1.00 65.12 192 GLY A C 1
ATOM 1515 O O . GLY A 1 192 ? -21.384 -3.054 18.115 1.00 65.12 192 GLY A O 1
ATOM 1516 N N . GLU A 1 193 ? -19.440 -2.212 17.389 1.00 73.44 193 GLU A N 1
ATOM 1517 C CA . GLU A 1 193 ? -19.791 -2.381 15.980 1.00 73.44 193 GLU A CA 1
ATOM 1518 C C . GLU A 1 193 ? -19.661 -3.845 15.540 1.00 73.44 193 GLU A C 1
ATOM 1520 O O . GLU A 1 193 ? -18.621 -4.484 15.699 1.00 73.44 193 GLU A O 1
ATOM 1525 N N . SER A 1 194 ? -20.690 -4.349 14.852 1.00 77.38 194 SER A N 1
ATOM 1526 C CA . SER A 1 194 ? -20.677 -5.690 14.240 1.00 77.38 194 SER A CA 1
ATOM 1527 C C . SER A 1 194 ? -19.603 -5.891 13.158 1.00 77.38 194 SER A C 1
ATOM 1529 O O . SER A 1 194 ? -19.451 -7.004 12.655 1.00 77.38 194 SER A O 1
ATOM 1531 N N . LEU A 1 195 ? -18.872 -4.833 12.789 1.00 77.75 195 LEU A N 1
ATOM 1532 C CA . LEU A 1 195 ? -17.800 -4.867 11.798 1.00 77.75 195 LEU A CA 1
ATOM 1533 C C . LEU A 1 195 ? -16.541 -5.569 12.318 1.00 77.75 195 LEU A C 1
ATOM 1535 O O . LEU A 1 195 ? -15.868 -6.221 11.526 1.00 77.75 195 LEU A O 1
ATOM 1539 N N . ILE A 1 196 ? -16.241 -5.486 13.619 1.00 78.00 196 ILE A N 1
ATOM 1540 C CA . ILE A 1 196 ? -15.025 -6.085 14.195 1.00 78.00 196 ILE A CA 1
ATOM 1541 C C . ILE A 1 196 ? -15.045 -7.621 14.062 1.00 78.00 196 ILE A C 1
ATOM 1543 O O . ILE A 1 196 ? -14.130 -8.166 13.440 1.00 78.00 196 ILE A O 1
ATOM 1547 N N . PRO A 1 197 ? -16.103 -8.340 14.497 1.00 76.00 197 PRO A N 1
ATOM 1548 C CA . PRO A 1 197 ? -16.172 -9.790 14.306 1.00 76.00 197 PRO A CA 1
ATOM 1549 C C . PRO A 1 197 ? -16.138 -10.215 12.830 1.00 76.00 197 PRO A C 1
ATOM 1551 O O . PRO A 1 197 ? -15.540 -11.237 12.497 1.00 76.00 197 PRO A O 1
ATOM 1554 N N . GLN A 1 198 ? -16.761 -9.438 11.934 1.00 77.88 198 GLN A N 1
ATOM 1555 C CA . GLN A 1 198 ? -16.765 -9.720 10.491 1.00 77.88 198 GLN A CA 1
ATOM 1556 C C . GLN A 1 198 ? -15.364 -9.577 9.882 1.00 77.88 198 GLN A C 1
ATOM 1558 O O . GLN A 1 198 ? -14.950 -10.413 9.079 1.00 77.88 198 GLN A O 1
ATOM 1563 N N . ALA A 1 199 ? -14.623 -8.551 10.295 1.00 73.69 199 ALA A N 1
ATOM 1564 C CA . ALA A 1 199 ? -13.261 -8.302 9.848 1.00 73.69 199 ALA A CA 1
ATOM 1565 C C . ALA A 1 199 ? -12.288 -9.382 10.320 1.00 73.69 199 ALA A C 1
ATOM 1567 O O . ALA A 1 199 ? -11.541 -9.915 9.501 1.00 73.69 199 ALA A O 1
ATOM 1568 N N . ASN A 1 200 ? -12.380 -9.800 11.583 1.00 70.56 200 ASN A N 1
ATOM 1569 C CA . ASN A 1 200 ? -11.574 -10.908 12.093 1.00 70.56 200 ASN A CA 1
ATOM 1570 C C . ASN A 1 200 ? -11.856 -12.217 11.346 1.00 70.56 200 ASN A C 1
ATOM 1572 O O . ASN A 1 200 ? -10.929 -12.935 10.981 1.00 70.56 200 ASN A O 1
ATOM 1576 N N . GLN A 1 201 ? -13.130 -12.526 11.069 1.00 70.19 201 GLN A N 1
ATOM 1577 C CA . GLN A 1 201 ? -13.504 -13.714 10.286 1.00 70.19 201 GLN A CA 1
ATOM 1578 C C . GLN A 1 201 ? -12.949 -13.676 8.858 1.00 70.19 201 GLN A C 1
ATOM 1580 O O . GLN A 1 201 ? -12.657 -14.722 8.281 1.00 70.19 201 GLN A O 1
ATOM 1585 N N . ALA A 1 202 ? -12.794 -12.479 8.296 1.00 66.81 202 ALA A N 1
ATOM 1586 C CA . ALA A 1 202 ? -12.185 -12.271 6.992 1.00 66.81 202 ALA A CA 1
ATOM 1587 C C . ALA A 1 202 ? -10.645 -12.206 7.039 1.00 66.81 202 ALA A C 1
ATOM 1589 O O . ALA A 1 202 ? -10.024 -12.122 5.981 1.00 66.81 202 ALA A O 1
ATOM 1590 N N . GLY A 1 203 ? -10.028 -12.268 8.226 1.00 63.81 203 GLY A N 1
ATOM 1591 C CA . GLY A 1 203 ? -8.575 -12.266 8.418 1.00 63.81 203 GLY A CA 1
ATOM 1592 C C . GLY A 1 203 ? -7.925 -10.881 8.433 1.00 6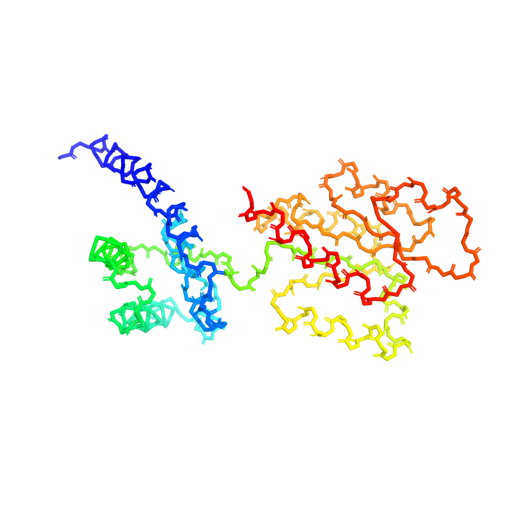3.81 203 GLY A C 1
ATOM 1593 O O . GLY A 1 203 ? -6.731 -10.782 8.164 1.00 63.81 203 GLY A O 1
ATOM 1594 N N . PHE A 1 204 ? -8.700 -9.830 8.701 1.00 73.50 204 PHE A N 1
ATOM 1595 C CA . PHE A 1 204 ? -8.211 -8.459 8.843 1.00 73.50 204 PHE A CA 1
ATOM 1596 C C . PHE A 1 204 ? -7.667 -8.257 10.252 1.00 73.50 204 PHE A C 1
ATOM 1598 O O . PHE A 1 204 ? -8.234 -8.788 11.206 1.00 73.50 204 PHE A O 1
ATOM 1605 N N . ALA A 1 205 ? -6.644 -7.418 10.389 1.00 79.62 205 ALA A N 1
ATOM 1606 C CA . ALA A 1 205 ? -6.269 -6.895 11.693 1.00 79.62 205 ALA A CA 1
ATOM 1607 C C . ALA A 1 205 ? -7.308 -5.860 12.144 1.00 79.62 205 ALA A C 1
ATOM 1609 O O . ALA A 1 205 ? -7.748 -5.021 11.348 1.00 79.62 205 ALA A O 1
ATOM 1610 N N . THR A 1 206 ? -7.697 -5.877 13.416 1.00 81.94 206 THR A N 1
ATOM 1611 C CA . THR A 1 206 ? -8.725 -4.969 13.941 1.00 81.94 206 THR A CA 1
ATOM 1612 C C . THR A 1 206 ? -8.231 -4.087 15.082 1.00 81.94 206 THR A C 1
ATOM 1614 O O . THR A 1 206 ? -7.562 -4.513 16.021 1.00 81.94 206 THR A O 1
ATOM 1617 N N . VAL A 1 207 ? -8.609 -2.810 15.023 1.00 85.38 207 VAL A N 1
ATOM 1618 C CA . VAL A 1 207 ? -8.458 -1.856 16.120 1.00 85.38 207 VAL A CA 1
ATOM 1619 C C . VAL A 1 207 ? -9.832 -1.368 16.534 1.00 85.38 207 VAL A C 1
ATOM 1621 O O . VAL A 1 207 ? -10.542 -0.716 15.765 1.00 85.38 207 VAL A O 1
ATOM 1624 N N . CYS A 1 208 ? -10.178 -1.630 17.786 1.00 85.62 208 CYS A N 1
ATOM 1625 C CA . CYS A 1 208 ? -11.322 -1.014 18.419 1.00 85.62 208 CYS A CA 1
ATOM 1626 C C . CYS A 1 208 ? -10.959 0.392 18.901 1.00 85.62 208 CYS A C 1
ATOM 1628 O O . CYS A 1 208 ? -10.136 0.568 19.800 1.00 85.62 208 CYS A O 1
ATOM 1630 N N . PHE A 1 209 ? -11.602 1.400 18.326 1.00 84.12 209 PHE A N 1
ATOM 1631 C CA . PHE A 1 209 ? -11.527 2.774 18.786 1.00 84.12 209 PHE A CA 1
ATOM 1632 C C . PHE A 1 209 ? -12.472 2.964 19.974 1.00 84.12 209 PHE A C 1
ATOM 1634 O O . PHE A 1 209 ? -13.696 2.990 19.808 1.00 84.12 209 PHE A O 1
ATOM 1641 N N . SER A 1 210 ? -11.902 3.069 21.173 1.00 81.62 210 SER A N 1
ATOM 1642 C CA . SER A 1 210 ? -12.657 3.179 22.415 1.00 81.62 210 SER A CA 1
ATOM 1643 C C . SER A 1 210 ? -12.735 4.617 22.924 1.00 81.62 210 SER A C 1
ATOM 1645 O O . SER A 1 210 ? -11.742 5.344 22.977 1.00 81.62 210 SER A O 1
ATOM 1647 N N . SER A 1 211 ? -13.934 5.017 23.339 1.00 71.00 211 SER A N 1
ATOM 1648 C CA . SER A 1 211 ? -14.191 6.240 24.094 1.00 71.00 211 SER A CA 1
ATOM 1649 C C . SER A 1 211 ? -14.335 5.946 25.588 1.00 71.00 211 SER A C 1
ATOM 1651 O O . SER A 1 211 ? -14.744 4.857 25.985 1.00 71.00 211 SER A O 1
ATOM 1653 N N . SER A 1 212 ? -14.044 6.936 26.439 1.00 60.47 212 SER A N 1
ATOM 1654 C CA . SER A 1 212 ? -14.256 6.835 27.887 1.00 60.47 212 SER A CA 1
ATOM 1655 C C . SER A 1 212 ? -15.744 6.608 28.190 1.00 60.47 212 SER A C 1
ATOM 1657 O O . SER A 1 212 ? -16.524 7.560 28.212 1.00 60.47 212 SER A O 1
ATOM 1659 N N . GLY A 1 213 ? -16.133 5.346 28.371 1.00 60.69 213 GLY A N 1
ATOM 1660 C CA . GLY A 1 213 ? -17.519 4.919 28.573 1.00 60.69 213 GLY A CA 1
ATOM 1661 C C . GLY A 1 213 ? -17.860 3.545 27.987 1.00 60.69 213 GLY A C 1
ATOM 1662 O O . GLY A 1 213 ? -18.924 3.020 28.310 1.00 60.69 213 GLY A O 1
ATOM 1663 N N . ASP A 1 214 ? -16.986 2.952 27.170 1.00 69.00 214 ASP A N 1
ATOM 1664 C CA . ASP A 1 214 ? -17.244 1.637 26.575 1.00 69.00 214 ASP A CA 1
ATOM 1665 C C . ASP A 1 214 ? -17.064 0.498 27.594 1.00 69.00 214 ASP A C 1
ATOM 1667 O O . ASP A 1 214 ? -16.212 0.542 28.484 1.00 69.00 214 ASP A O 1
ATOM 1671 N N . THR A 1 215 ? -17.888 -0.542 27.471 1.00 63.19 215 THR A N 1
ATOM 1672 C CA . THR A 1 215 ? -17.862 -1.715 28.357 1.00 63.19 215 THR A CA 1
ATOM 1673 C C . THR A 1 215 ? -16.785 -2.719 27.942 1.00 63.19 215 THR A C 1
ATOM 1675 O O . THR A 1 215 ? -16.491 -2.858 26.759 1.00 63.19 215 THR A O 1
ATOM 1678 N N . ALA A 1 216 ? -16.235 -3.486 28.889 1.00 62.00 216 ALA A N 1
ATOM 1679 C CA . ALA A 1 216 ? -15.211 -4.497 28.591 1.00 62.00 216 ALA A CA 1
ATOM 1680 C C . ALA A 1 216 ? -15.660 -5.508 27.513 1.00 62.00 216 ALA A C 1
ATOM 1682 O O . ALA A 1 216 ? -14.907 -5.792 26.590 1.00 62.00 216 ALA A O 1
ATOM 1683 N N . SER A 1 217 ? -16.923 -5.947 27.546 1.00 62.59 217 SER A N 1
ATOM 1684 C CA . SER A 1 217 ? -17.485 -6.899 26.575 1.00 62.59 217 SER A CA 1
ATOM 1685 C C . SER A 1 217 ? -17.555 -6.376 25.137 1.00 62.59 217 SER A C 1
ATOM 1687 O O . SER A 1 217 ? -17.610 -7.163 24.207 1.00 62.59 217 SER A O 1
ATOM 1689 N N . SER A 1 218 ? -17.574 -5.056 24.931 1.00 63.09 218 SER A N 1
ATOM 1690 C CA . SER A 1 218 ? -17.569 -4.451 23.587 1.00 63.09 218 SER A CA 1
ATOM 1691 C C . SER A 1 218 ? -16.164 -4.293 22.992 1.00 63.09 218 SER A C 1
ATOM 1693 O O . SER A 1 218 ? -16.039 -3.816 21.866 1.00 63.09 218 SER A O 1
ATOM 1695 N N . LEU A 1 219 ? -15.129 -4.652 23.760 1.00 66.69 219 LEU A N 1
ATOM 1696 C CA . LEU A 1 219 ? -13.715 -4.521 23.406 1.00 66.69 219 LEU A CA 1
ATOM 1697 C C . LEU A 1 219 ? -13.028 -5.881 23.189 1.00 66.69 219 LEU A C 1
ATOM 1699 O O . LEU A 1 219 ? -11.962 -5.911 22.584 1.00 66.69 219 LEU A O 1
ATOM 1703 N N . GLU A 1 220 ? -13.619 -6.982 23.674 1.00 65.69 220 GLU A N 1
ATOM 1704 C CA . GLU A 1 220 ? -13.021 -8.331 23.646 1.00 65.69 220 GLU A CA 1
ATOM 1705 C C . GLU A 1 220 ? -12.811 -8.887 22.233 1.00 65.69 220 GLU A C 1
ATOM 1707 O O . GLU A 1 220 ? -11.942 -9.730 22.034 1.00 65.69 220 GLU A O 1
ATOM 1712 N N . ASP A 1 221 ? -13.565 -8.391 21.253 1.00 72.00 221 ASP A N 1
ATOM 1713 C CA . ASP A 1 221 ? -13.515 -8.903 19.887 1.00 72.00 221 ASP A CA 1
ATOM 1714 C C . ASP A 1 221 ? -12.413 -8.263 19.029 1.00 72.00 221 ASP A C 1
ATOM 1716 O O . ASP A 1 221 ? -12.248 -8.680 17.894 1.00 72.00 221 ASP A O 1
ATOM 1720 N N . ALA A 1 222 ? -11.670 -7.254 19.493 1.00 78.69 222 ALA A N 1
ATOM 1721 C CA . ALA A 1 222 ? -10.645 -6.600 18.670 1.00 78.69 222 ALA A CA 1
ATOM 1722 C C . ALA A 1 222 ? -9.224 -7.062 19.002 1.00 78.69 222 ALA A C 1
ATOM 1724 O O . ALA A 1 222 ? -8.891 -7.254 20.170 1.00 78.69 222 ALA A O 1
ATOM 1725 N N . ASP A 1 223 ? -8.351 -7.130 17.991 1.00 76.81 223 ASP A N 1
ATOM 1726 C CA . ASP A 1 223 ? -6.936 -7.469 18.207 1.00 76.81 223 ASP A CA 1
ATOM 1727 C C . ASP A 1 223 ? -6.227 -6.412 19.059 1.00 76.81 223 ASP A C 1
ATOM 1729 O O . ASP A 1 223 ? -5.321 -6.711 19.841 1.00 76.81 223 ASP A O 1
ATOM 1733 N N . ARG A 1 224 ? -6.622 -5.145 18.886 1.00 83.94 224 ARG A N 1
ATOM 1734 C CA . ARG A 1 224 ? -6.072 -4.001 19.615 1.00 83.94 224 ARG A CA 1
ATOM 1735 C C . ARG A 1 224 ? -7.147 -3.001 19.994 1.00 83.94 224 ARG A C 1
ATOM 1737 O O . ARG A 1 224 ? -8.179 -2.871 19.341 1.00 83.94 224 ARG A O 1
ATOM 1744 N N . ILE A 1 225 ? -6.849 -2.220 21.025 1.00 85.88 225 ILE A N 1
ATOM 1745 C CA . ILE A 1 225 ? -7.701 -1.133 21.501 1.00 85.88 225 ILE A CA 1
ATOM 1746 C C . ILE A 1 225 ? -6.915 0.168 21.372 1.00 85.88 225 ILE A C 1
ATOM 1748 O O . ILE A 1 225 ? -5.788 0.259 21.853 1.00 85.88 225 ILE A O 1
ATOM 1752 N N . ALA A 1 226 ? -7.515 1.171 20.734 1.00 85.81 226 ALA A N 1
ATOM 1753 C CA . ALA A 1 226 ? -6.968 2.516 20.634 1.00 85.81 226 ALA A CA 1
ATOM 1754 C C . ALA A 1 226 ? -7.904 3.527 21.301 1.00 85.81 226 ALA A C 1
ATOM 1756 O O . ALA A 1 226 ? -9.108 3.527 21.055 1.00 85.81 226 ALA A O 1
ATOM 1757 N N . THR A 1 227 ? -7.350 4.419 22.117 1.00 85.38 227 THR A N 1
ATOM 1758 C CA . THR A 1 227 ? -8.082 5.528 22.757 1.00 85.38 227 THR A CA 1
ATOM 1759 C C . THR A 1 227 ? -7.968 6.835 21.979 1.00 85.38 227 THR A C 1
ATOM 1761 O O . THR A 1 227 ? -8.689 7.796 22.242 1.00 85.38 227 THR A O 1
ATOM 1764 N N . ASP A 1 228 ? -7.035 6.894 21.032 1.00 85.19 228 ASP A N 1
ATOM 1765 C CA . ASP A 1 228 ? -6.815 8.038 20.163 1.00 85.19 228 ASP A CA 1
ATOM 1766 C C . ASP A 1 228 ? -6.300 7.600 18.785 1.00 85.19 228 ASP A C 1
ATOM 1768 O O . ASP A 1 228 ? -5.888 6.460 18.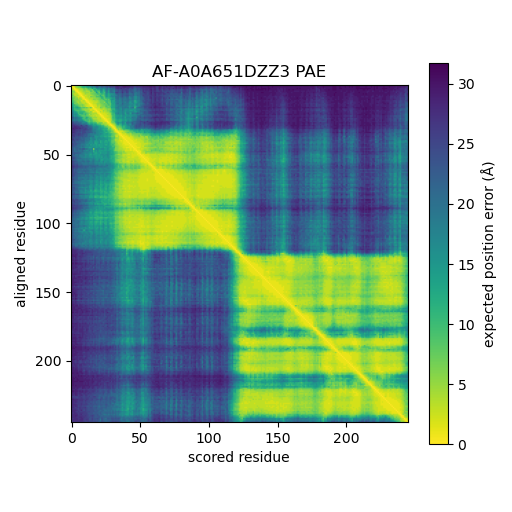562 1.00 85.19 228 ASP A O 1
ATOM 1772 N N . MET A 1 229 ? -6.355 8.521 17.822 1.00 83.81 229 MET A N 1
ATOM 1773 C CA . MET A 1 229 ? -5.969 8.219 16.445 1.00 83.81 229 MET A CA 1
ATOM 1774 C C . MET A 1 229 ? -4.446 8.115 16.275 1.00 83.81 229 MET A C 1
ATOM 1776 O O . MET A 1 229 ? -3.988 7.536 15.297 1.00 83.81 229 MET A O 1
ATOM 1780 N N . ALA A 1 230 ? -3.641 8.643 17.202 1.00 83.38 230 ALA A N 1
ATOM 1781 C CA . ALA A 1 230 ? -2.188 8.518 17.128 1.00 83.38 230 ALA A CA 1
ATOM 1782 C C . ALA A 1 230 ? -1.743 7.072 17.399 1.00 83.38 230 ALA A C 1
ATOM 1784 O O . ALA A 1 230 ? -0.843 6.579 16.717 1.00 83.38 230 ALA A O 1
ATOM 1785 N N . GLN A 1 231 ? -2.416 6.371 18.315 1.00 86.94 231 GLN A N 1
ATOM 1786 C CA . GLN A 1 231 ? -2.219 4.938 18.553 1.00 86.94 231 GLN A CA 1
ATOM 1787 C C . GLN A 1 231 ? -2.573 4.103 17.317 1.00 86.94 231 GLN A C 1
ATOM 1789 O O . GLN A 1 231 ? -1.806 3.222 16.939 1.00 86.94 231 GLN A O 1
ATOM 1794 N N . VAL A 1 232 ? -3.664 4.438 16.620 1.00 84.81 232 VAL A N 1
ATOM 1795 C CA . VAL A 1 232 ? -4.016 3.802 15.338 1.00 84.81 232 VAL A CA 1
ATOM 1796 C C . VAL A 1 232 ? -2.884 3.962 14.318 1.00 84.81 232 VAL A C 1
ATOM 1798 O O . VAL A 1 232 ? -2.464 2.982 13.708 1.00 84.81 232 VAL A O 1
ATOM 1801 N N . VAL A 1 233 ? -2.338 5.176 14.157 1.00 83.19 233 VAL A N 1
ATOM 1802 C CA . VAL A 1 233 ? -1.200 5.408 13.247 1.00 83.19 233 VAL A CA 1
ATOM 1803 C C . VAL A 1 233 ? 0.030 4.596 13.657 1.00 83.19 233 VAL A C 1
ATOM 1805 O O . VAL A 1 233 ? 0.748 4.095 12.791 1.00 83.19 233 VAL A O 1
ATOM 1808 N N . ALA A 1 234 ? 0.290 4.459 14.959 1.00 82.50 234 ALA A N 1
ATOM 1809 C CA . ALA A 1 234 ? 1.392 3.641 15.450 1.00 82.50 234 ALA A CA 1
ATOM 1810 C C . ALA A 1 234 ? 1.209 2.164 15.063 1.00 82.50 234 ALA A C 1
ATOM 1812 O O . ALA A 1 234 ? 2.153 1.560 14.563 1.00 82.50 234 ALA A O 1
ATOM 1813 N N . TYR A 1 235 ? -0.004 1.618 15.188 1.00 81.75 235 TYR A N 1
ATOM 1814 C CA . TYR A 1 235 ? -0.304 0.234 14.804 1.00 81.75 235 TYR A CA 1
ATOM 1815 C C . TYR A 1 235 ? -0.187 -0.012 13.303 1.00 81.75 235 TYR A C 1
ATOM 1817 O O . TYR A 1 235 ? 0.398 -1.011 12.896 1.00 81.75 235 TYR A O 1
ATOM 1825 N N . VAL A 1 236 ? -0.657 0.928 12.480 1.00 80.50 236 VAL A N 1
ATOM 1826 C CA . VAL A 1 236 ? -0.480 0.868 11.021 1.00 80.50 236 VAL A CA 1
ATOM 1827 C C . VAL A 1 236 ? 1.004 0.735 10.647 1.00 80.50 236 VAL A C 1
ATOM 1829 O O . VAL A 1 236 ? 1.356 -0.054 9.774 1.00 80.50 236 VAL A O 1
ATOM 1832 N N . ARG A 1 237 ? 1.879 1.485 11.330 1.00 78.00 237 ARG A N 1
ATOM 1833 C CA . ARG A 1 237 ? 3.335 1.446 11.110 1.00 78.00 237 ARG A CA 1
ATOM 1834 C C . ARG A 1 237 ? 3.988 0.178 11.659 1.00 78.00 237 ARG A C 1
ATOM 1836 O O . ARG A 1 237 ? 4.954 -0.299 11.077 1.00 78.00 237 ARG A O 1
ATOM 1843 N N . GLU A 1 238 ? 3.486 -0.344 12.773 1.00 74.38 238 GLU A N 1
ATOM 1844 C CA . GLU A 1 238 ? 3.980 -1.581 13.380 1.00 74.38 238 GLU A CA 1
ATOM 1845 C C . GLU A 1 238 ? 3.688 -2.796 12.496 1.00 74.38 238 GLU A C 1
ATOM 1847 O O . GLU A 1 238 ? 4.583 -3.608 12.275 1.00 74.38 238 GLU A O 1
ATOM 1852 N N . MET A 1 239 ? 2.483 -2.885 11.921 1.00 69.75 239 MET A N 1
ATOM 1853 C CA . MET A 1 239 ? 2.134 -3.962 10.987 1.00 69.75 239 MET A CA 1
ATOM 1854 C C . MET A 1 239 ? 3.101 -4.033 9.804 1.00 69.75 239 MET A C 1
ATOM 1856 O O . MET A 1 239 ? 3.529 -5.117 9.431 1.00 69.75 239 MET A O 1
ATOM 1860 N N . GLU A 1 240 ? 3.525 -2.883 9.278 1.00 65.31 240 GLU A N 1
ATOM 1861 C CA . GLU A 1 240 ? 4.508 -2.846 8.194 1.00 65.31 240 GLU A CA 1
ATOM 1862 C C . GLU A 1 240 ? 5.915 -3.280 8.648 1.00 65.31 240 GLU A C 1
ATOM 1864 O O . GLU A 1 240 ? 6.699 -3.785 7.850 1.00 65.31 240 GLU A O 1
ATOM 1869 N N . SER A 1 241 ? 6.267 -3.076 9.922 1.00 58.84 241 SER A N 1
ATOM 1870 C CA . SER A 1 241 ? 7.571 -3.504 10.446 1.00 58.84 241 SER A CA 1
ATOM 1871 C C . SER A 1 241 ? 7.669 -5.015 10.651 1.00 58.84 241 SER A C 1
ATOM 1873 O O . SER A 1 241 ? 8.752 -5.563 10.498 1.00 58.84 241 SER A O 1
ATOM 1875 N N . ILE A 1 242 ? 6.546 -5.682 10.939 1.00 51.41 242 ILE A N 1
ATOM 1876 C CA . ILE A 1 242 ? 6.490 -7.132 11.174 1.00 51.41 242 ILE A CA 1
ATOM 1877 C C . ILE A 1 242 ? 6.665 -7.920 9.866 1.00 51.41 242 ILE A C 1
ATOM 1879 O O . ILE A 1 242 ? 7.178 -9.030 9.891 1.00 51.41 242 ILE A O 1
ATOM 1883 N N . GLU A 1 243 ? 6.304 -7.350 8.714 1.00 44.19 243 GLU A N 1
ATOM 1884 C CA . GLU A 1 243 ? 6.542 -7.982 7.405 1.00 44.19 243 GLU A CA 1
ATOM 1885 C C . GLU A 1 243 ? 8.009 -7.924 6.938 1.00 44.19 243 GLU A C 1
ATOM 1887 O O . GLU A 1 243 ? 8.356 -8.519 5.916 1.00 44.19 243 GLU A O 1
ATOM 1892 N N . LEU A 1 244 ? 8.868 -7.180 7.643 1.00 39.38 244 LEU A N 1
ATOM 1893 C CA . LEU A 1 244 ? 10.277 -6.986 7.286 1.00 39.38 244 LEU A CA 1
ATOM 1894 C C . LEU A 1 244 ? 11.249 -7.881 8.081 1.00 39.38 244 LEU A C 1
ATOM 1896 O O . LEU A 1 244 ? 12.448 -7.834 7.788 1.00 39.38 244 LEU A O 1
ATOM 1900 N N . ASP A 1 245 ? 10.748 -8.679 9.032 1.00 33.06 245 ASP A N 1
ATOM 1901 C CA . ASP A 1 245 ? 11.501 -9.654 9.845 1.00 33.06 245 ASP A CA 1
ATOM 1902 C C . ASP A 1 245 ? 11.292 -11.102 9.357 1.00 33.06 245 ASP A C 1
ATOM 1904 O O . ASP A 1 245 ? 12.292 -11.865 9.332 1.00 33.06 245 ASP A O 1
#

Mean predicted aligned error: 15.73 Å

Solvent-accessible surface area (backbone atoms only — not comparable to full-atom values): 13605 Å² total; per-residue (Å²): 136,66,75,69,61,60,55,54,51,52,54,54,52,52,57,56,43,55,55,53,48,54,52,49,59,68,72,51,80,78,80,73,57,76,69,57,56,52,52,48,38,46,51,46,40,36,61,77,69,56,19,40,44,44,76,61,32,72,88,40,93,43,73,67,48,27,43,52,34,48,56,50,51,52,52,51,48,54,51,49,50,75,68,34,72,92,40,62,52,68,71,63,36,51,52,54,52,47,49,53,52,53,52,56,56,42,62,77,74,50,61,67,79,71,39,47,36,77,45,63,61,44,46,75,42,31,39,36,34,29,40,66,46,49,57,45,28,75,74,35,69,66,39,39,50,42,53,51,47,44,48,72,73,27,31,47,74,49,72,43,51,80,82,49,94,52,42,65,62,52,48,52,52,54,38,56,75,69,75,56,58,42,75,36,26,38,40,35,32,44,57,69,47,76,60,43,60,54,36,49,76,63,44,27,43,36,31,25,44,45,60,102,83,69,55,72,83,40,52,71,71,34,82,36,78,25,79,49,50,65,54,50,54,50,50,58,54,48,59,58,55,63,77,74,114

Radius of gyration: 21.16 Å; Cα contacts (8 Å, |Δi|>4): 287; chains: 1; bounding box: 55×43×58 Å

Sequence (245 aa):
MSFPAMLVGFSLVSIGFTIGFFVLSRLIGQAVGASTLRTQRTIQQIYESGRAPERWIARADTDEDRRKALQKELRRIESEVRASPAFAEEGVREEILEAVSAFKRRISTDPVSELIGPDPALRSTVLVVSPDVEAFTRRDHGARSAIRTVERDGYRVFRLSAYERNPFQSLVSDLNGEHHRPVDTLLVARAGESLIPQANQAGFATVCFSSSGDTASSLEDADRIATDMAQVVAYVREMESIELD

Nearest PDB structures (foldseek):
  8bp1-assembly1_A  TM=4.064E-01  e=5.290E-03  synthetic construct
  1x42-assembly1_A  TM=4.182E-01  e=1.375E-02  Pyrococcus horikoshii OT3
  2pke-assembly1_B  TM=3.129E-01  e=2.697E-02  Xanthomonas campestris pv. campestris
  8e98-assembly1_A  TM=3.937E-01  e=2.281E+00  Homo sapiens

pLDDT: mean 70.16, std 15.07, range [33.06, 90.88]